Protein AF-A0A2I9DGQ1-F1 (afdb_monomer_lite)

Structure (mmCIF, N/CA/C/O backbone):
data_AF-A0A2I9DGQ1-F1
#
_entry.id   AF-A0A2I9DGQ1-F1
#
loop_
_atom_site.group_PDB
_atom_site.id
_atom_site.type_symbol
_atom_site.label_atom_id
_atom_site.label_alt_id
_atom_site.label_comp_id
_atom_site.label_asym_id
_atom_site.label_entity_id
_atom_site.label_seq_id
_atom_site.pdbx_PDB_ins_code
_atom_site.Cartn_x
_atom_site.Cartn_y
_atom_site.Cartn_z
_atom_site.occupancy
_atom_site.B_iso_or_equiv
_atom_site.auth_seq_id
_atom_site.auth_comp_id
_atom_site.auth_asym_id
_atom_site.auth_atom_id
_atom_site.pdbx_PDB_model_num
ATOM 1 N N . MET A 1 1 ? -28.983 4.452 10.674 1.00 62.22 1 MET A N 1
ATOM 2 C CA . MET A 1 1 ? -27.966 4.499 11.749 1.00 62.22 1 MET A CA 1
ATOM 3 C C . MET A 1 1 ? -26.619 4.128 11.140 1.00 62.22 1 MET A C 1
ATOM 5 O O . MET A 1 1 ? -26.581 3.146 10.406 1.00 62.22 1 MET A O 1
ATOM 9 N N . ARG A 1 2 ? -25.546 4.916 11.321 1.00 72.31 2 ARG A N 1
ATOM 10 C CA . ARG A 1 2 ? -24.223 4.529 10.788 1.00 72.31 2 ARG A CA 1
ATOM 11 C C . ARG A 1 2 ? -23.607 3.440 11.678 1.00 72.31 2 ARG A C 1
ATOM 13 O O . ARG A 1 2 ? -23.906 3.412 12.868 1.00 72.31 2 ARG A O 1
ATOM 20 N N . PRO A 1 3 ? -22.708 2.582 11.158 1.00 74.50 3 PRO A N 1
ATOM 21 C CA . PRO A 1 3 ? -22.054 1.546 11.966 1.00 74.50 3 PRO A CA 1
ATOM 22 C C . PRO A 1 3 ? -21.319 2.088 13.203 1.00 74.50 3 PRO A C 1
ATOM 24 O O . PRO A 1 3 ? -21.199 1.393 14.205 1.00 74.50 3 PRO A O 1
ATOM 27 N N . GLN A 1 4 ? -20.834 3.333 13.134 1.00 72.38 4 GLN A N 1
ATOM 28 C CA . GLN A 1 4 ? -20.186 4.021 14.255 1.00 72.38 4 GLN A CA 1
ATOM 29 C C . GLN A 1 4 ? -21.203 4.463 15.315 1.00 72.38 4 GLN A C 1
ATOM 31 O O . GLN A 1 4 ? -20.986 4.192 16.490 1.00 72.38 4 GLN A O 1
ATOM 36 N N . ASP A 1 5 ? -22.331 5.044 14.892 1.00 75.19 5 ASP A N 1
ATOM 37 C CA . ASP A 1 5 ? -23.427 5.453 15.782 1.00 75.19 5 ASP A CA 1
ATOM 38 C C . ASP A 1 5 ? -24.009 4.240 16.528 1.00 75.19 5 ASP A C 1
ATOM 40 O O . ASP A 1 5 ? -24.304 4.314 17.715 1.00 75.19 5 ASP A O 1
ATOM 44 N N . TRP A 1 6 ? -24.128 3.098 15.840 1.00 81.50 6 TRP A N 1
ATOM 45 C CA . TRP A 1 6 ? -24.572 1.840 16.446 1.00 81.50 6 TRP A CA 1
ATOM 46 C C . TRP A 1 6 ? -23.561 1.299 17.461 1.00 81.50 6 TRP A C 1
ATOM 48 O O . TRP A 1 6 ? -23.942 0.924 18.564 1.00 81.50 6 TRP A O 1
ATOM 58 N N . ARG A 1 7 ? -22.261 1.313 17.130 1.00 76.56 7 ARG A N 1
ATOM 59 C CA . ARG A 1 7 ? -21.205 0.859 18.048 1.00 76.56 7 ARG A CA 1
ATOM 60 C C . ARG A 1 7 ? -21.149 1.720 19.314 1.00 76.56 7 ARG A C 1
ATOM 62 O O . ARG A 1 7 ? -21.044 1.171 20.401 1.00 76.56 7 ARG A O 1
ATOM 69 N N . GLN A 1 8 ? -21.269 3.039 19.177 1.00 80.44 8 GLN A N 1
ATOM 70 C CA . GLN A 1 8 ? -21.291 3.947 20.322 1.00 80.44 8 GLN A CA 1
ATOM 71 C C . GLN A 1 8 ? -22.577 3.807 21.150 1.00 80.44 8 GLN A C 1
ATOM 73 O O . GLN A 1 8 ? -22.522 3.885 22.372 1.00 80.44 8 GLN A O 1
ATOM 78 N N . GLY A 1 9 ? -23.717 3.540 20.503 1.00 81.88 9 GLY A N 1
ATOM 79 C CA . GLY A 1 9 ? -24.956 3.168 21.188 1.00 81.88 9 GLY A CA 1
ATOM 80 C C . GLY A 1 9 ? -24.777 1.920 22.052 1.00 81.88 9 GLY A C 1
ATOM 81 O O . GLY A 1 9 ? -25.046 1.977 23.244 1.00 81.88 9 GLY A O 1
ATOM 82 N N . MET A 1 10 ? -24.220 0.847 21.481 1.00 78.19 10 MET A N 1
ATOM 83 C CA . MET A 1 10 ? -23.954 -0.409 22.196 1.00 78.19 10 MET A CA 1
ATOM 84 C C . MET A 1 10 ? -22.969 -0.230 23.363 1.00 78.19 10 MET A C 1
ATOM 86 O O . MET A 1 10 ? -23.162 -0.816 24.420 1.00 78.19 10 MET A O 1
ATOM 90 N N . GLU A 1 11 ? -21.919 0.584 23.201 1.00 76.12 11 GLU A N 1
ATOM 91 C CA . GLU A 1 11 ? -20.955 0.869 24.278 1.00 76.12 11 GLU A CA 1
ATOM 92 C C . GLU A 1 11 ? -21.585 1.675 25.427 1.00 76.12 11 GLU A C 1
ATOM 94 O O . GLU A 1 11 ? -21.323 1.384 26.593 1.00 76.12 11 GLU A O 1
ATOM 99 N N . ASN A 1 12 ? -22.440 2.652 25.110 1.00 81.88 12 ASN A N 1
ATOM 100 C CA . ASN A 1 12 ? -23.161 3.441 26.111 1.00 81.88 12 ASN A CA 1
ATOM 101 C C . ASN A 1 12 ? -24.226 2.611 26.836 1.00 81.88 12 ASN A C 1
ATOM 103 O O . ASN A 1 12 ? -24.389 2.749 28.045 1.00 81.88 12 ASN A O 1
ATOM 107 N N . GLU A 1 13 ? -24.929 1.744 26.110 1.00 74.56 13 GLU A N 1
ATOM 108 C CA . GLU A 1 13 ? -25.927 0.843 26.678 1.00 74.56 13 GLU A CA 1
ATOM 109 C C . GLU A 1 13 ? -25.237 -0.163 27.612 1.00 74.56 13 GLU A C 1
ATOM 111 O O . GLU A 1 13 ? -25.609 -0.257 28.779 1.00 74.56 13 GLU A O 1
ATOM 116 N N . ALA A 1 14 ? -24.135 -0.789 27.177 1.00 67.88 14 ALA A N 1
ATOM 117 C CA . ALA A 1 14 ? -23.307 -1.679 28.003 1.00 67.88 14 ALA A CA 1
ATOM 118 C C . ALA A 1 14 ? -22.730 -1.009 29.256 1.00 67.88 14 ALA A C 1
ATOM 120 O O . ALA A 1 14 ? -22.550 -1.667 30.274 1.00 67.88 14 ALA A O 1
ATOM 121 N N . ALA A 1 15 ? -22.429 0.290 29.200 1.00 71.94 15 ALA A N 1
ATOM 122 C CA . ALA A 1 15 ? -21.973 1.047 30.364 1.00 71.94 15 ALA A CA 1
ATOM 123 C C . ALA A 1 15 ? -23.112 1.427 31.327 1.00 71.94 15 ALA A C 1
ATOM 125 O O . ALA A 1 15 ? -22.842 1.756 32.480 1.00 71.94 15 ALA A O 1
ATOM 126 N N . SER A 1 16 ? -24.362 1.416 30.855 1.00 73.12 16 SER A N 1
ATOM 127 C CA . SER A 1 16 ? -25.542 1.811 31.633 1.00 73.12 16 SER A CA 1
ATOM 128 C C . SER A 1 16 ? -26.231 0.654 32.359 1.00 73.12 16 SER A C 1
ATOM 130 O O . SER A 1 16 ? -27.016 0.893 33.273 1.00 73.12 16 SER A O 1
ATOM 132 N N . VAL A 1 17 ? -25.946 -0.587 31.966 1.00 68.38 17 VAL A N 1
ATOM 133 C CA . VAL A 1 17 ? -26.540 -1.785 32.562 1.00 68.38 17 VAL A CA 1
ATOM 134 C C . VAL A 1 17 ? -25.612 -2.300 33.671 1.00 68.38 17 VAL A C 1
ATOM 136 O O . VAL A 1 17 ? -24.443 -2.580 33.425 1.00 68.38 17 VAL A O 1
ATOM 139 N N . GLU A 1 18 ? -26.128 -2.425 34.900 1.00 72.94 18 GLU A N 1
ATOM 140 C CA . GLU A 1 18 ? -25.392 -2.946 36.076 1.00 72.94 18 GLU A CA 1
ATOM 141 C C . GLU A 1 18 ? -25.068 -4.453 35.981 1.00 72.94 18 GLU A C 1
ATOM 143 O O . GLU A 1 18 ? -24.369 -5.006 36.831 1.00 72.94 18 GLU A O 1
ATOM 148 N N . ASP A 1 19 ? -25.560 -5.118 34.936 1.00 78.81 19 ASP A N 1
ATOM 149 C CA . ASP A 1 19 ? -25.278 -6.513 34.620 1.00 78.81 19 ASP A CA 1
ATOM 150 C C . ASP A 1 19 ? -23.883 -6.659 33.993 1.00 78.81 19 ASP A C 1
ATOM 152 O O . ASP A 1 19 ? -23.647 -6.380 32.810 1.00 78.81 19 ASP A O 1
ATOM 156 N N . ALA A 1 20 ? -22.939 -7.103 34.822 1.00 76.81 20 ALA A N 1
ATOM 157 C CA . ALA A 1 20 ? -21.558 -7.338 34.427 1.00 76.81 20 ALA A CA 1
ATOM 158 C C . ALA A 1 20 ? -21.420 -8.396 33.318 1.00 76.81 20 ALA A C 1
ATOM 160 O O . ALA A 1 20 ? -20.472 -8.316 32.535 1.00 76.81 20 ALA A O 1
ATOM 161 N N . GLU A 1 21 ? -22.346 -9.357 33.229 1.00 83.25 21 GLU A N 1
ATOM 162 C CA . GLU A 1 21 ? -22.309 -10.425 32.227 1.00 83.25 21 GLU A CA 1
ATOM 163 C C . GLU A 1 21 ? -22.682 -9.871 30.846 1.00 83.25 21 GLU A C 1
ATOM 165 O O . GLU A 1 21 ? -21.938 -10.037 29.877 1.00 83.25 21 GLU A O 1
ATOM 170 N N . TRP A 1 22 ? -23.753 -9.076 30.771 1.00 77.81 22 TRP A N 1
ATOM 171 C CA . TRP A 1 22 ? -24.169 -8.432 29.523 1.00 77.81 22 TRP A CA 1
ATOM 172 C C . TRP A 1 22 ? -23.151 -7.399 29.007 1.00 77.81 22 TRP A C 1
ATOM 174 O O . TRP A 1 22 ? -22.903 -7.292 27.797 1.00 77.81 22 TRP A O 1
ATOM 184 N N . ALA A 1 23 ? -22.516 -6.651 29.915 1.00 76.31 23 ALA A N 1
ATOM 185 C CA . ALA A 1 23 ? -21.457 -5.710 29.561 1.00 76.31 23 ALA A CA 1
ATOM 186 C C . ALA A 1 23 ? -20.222 -6.422 28.977 1.00 76.31 23 ALA A C 1
ATOM 188 O O . ALA A 1 23 ? -19.618 -5.925 28.018 1.00 76.31 23 ALA A O 1
ATOM 189 N N . GLU A 1 24 ? -19.849 -7.581 29.523 1.00 84.38 24 GLU A N 1
ATOM 190 C CA . GLU A 1 24 ? -18.732 -8.388 29.029 1.00 84.38 24 GLU A CA 1
ATOM 191 C C . GLU A 1 24 ? -19.044 -8.997 27.652 1.00 84.38 24 GLU A C 1
ATOM 193 O O . GLU A 1 24 ? -18.259 -8.819 26.715 1.00 84.38 24 GLU A O 1
ATOM 198 N N . ASP A 1 25 ? -20.227 -9.585 27.465 1.00 85.44 25 ASP A N 1
ATOM 199 C CA . ASP A 1 25 ? -20.674 -10.136 26.176 1.00 85.44 25 ASP A CA 1
ATOM 200 C C . ASP A 1 25 ? -20.738 -9.071 25.069 1.00 85.44 25 ASP A C 1
ATOM 202 O O . ASP A 1 25 ? -20.314 -9.287 23.921 1.00 85.44 25 ASP A O 1
ATOM 206 N N . THR A 1 26 ? -21.203 -7.868 25.413 1.00 79.69 26 THR A N 1
ATOM 207 C CA . THR A 1 26 ? -21.266 -6.741 24.475 1.00 79.69 26 THR A CA 1
ATOM 208 C C . THR A 1 26 ? -19.868 -6.268 24.078 1.00 79.69 26 THR A C 1
ATOM 210 O O . THR A 1 26 ? -19.597 -6.032 22.892 1.00 79.69 26 THR A O 1
ATOM 213 N N . ARG A 1 27 ? -18.932 -6.198 25.036 1.00 78.88 27 ARG A N 1
ATOM 214 C CA . ARG A 1 27 ? -17.522 -5.878 24.763 1.00 78.88 27 ARG A CA 1
ATOM 215 C C . ARG A 1 27 ? -16.872 -6.937 23.881 1.00 78.88 27 ARG A C 1
ATOM 217 O O . ARG A 1 27 ? -16.188 -6.572 22.920 1.00 78.88 27 ARG A O 1
ATOM 224 N N . GLN A 1 28 ? -17.094 -8.221 24.151 1.00 86.38 28 GLN A N 1
ATOM 225 C CA . GLN A 1 28 ? -16.557 -9.314 23.337 1.00 86.38 28 GLN A CA 1
ATOM 226 C C . GLN A 1 28 ? -17.082 -9.245 21.899 1.00 86.38 28 GLN A C 1
ATOM 228 O O . GLN A 1 28 ? -16.299 -9.275 20.943 1.00 86.38 28 GLN A O 1
ATOM 233 N N . THR A 1 29 ? -18.385 -9.025 21.723 1.00 85.81 29 THR A N 1
ATOM 234 C CA . THR A 1 29 ? -19.007 -8.885 20.399 1.00 85.81 29 THR A CA 1
ATOM 235 C C . THR A 1 29 ? -18.460 -7.673 19.636 1.00 85.81 29 THR A C 1
ATOM 237 O O . THR A 1 29 ? -18.079 -7.777 18.462 1.00 85.81 29 THR A O 1
ATOM 240 N N . ALA A 1 30 ? -18.330 -6.522 20.303 1.00 79.69 30 ALA A N 1
ATOM 241 C CA . ALA A 1 30 ? -17.741 -5.320 19.718 1.00 79.69 30 ALA A CA 1
ATOM 242 C C . ALA A 1 30 ? -16.275 -5.539 19.299 1.00 79.69 30 ALA A C 1
ATOM 244 O O . ALA A 1 30 ? -15.863 -5.096 18.218 1.00 79.69 30 ALA A O 1
ATOM 245 N N . GLN A 1 31 ? -15.493 -6.267 20.105 1.00 85.81 31 GLN A N 1
ATOM 246 C CA . GLN A 1 31 ? -14.111 -6.627 19.785 1.00 85.81 31 GLN A CA 1
ATOM 247 C C . GLN A 1 31 ? -14.016 -7.548 18.565 1.00 85.81 31 GLN A C 1
ATOM 249 O O . GLN A 1 31 ? -13.177 -7.300 17.694 1.00 85.81 31 GLN A O 1
ATOM 254 N N . VAL A 1 32 ? -14.872 -8.567 18.453 1.00 90.19 32 VAL A N 1
ATOM 255 C CA . VAL A 1 32 ? -14.904 -9.473 17.290 1.00 90.19 32 VAL A CA 1
ATOM 256 C C . VAL A 1 32 ? -15.234 -8.701 16.012 1.00 90.19 32 VAL A C 1
ATOM 258 O O . VAL A 1 32 ? -14.519 -8.820 15.013 1.00 90.19 32 VAL A O 1
ATOM 261 N N . LEU A 1 33 ? -16.248 -7.830 16.048 1.00 86.38 33 LEU A N 1
ATOM 262 C CA . LEU A 1 33 ? -16.597 -6.968 14.914 1.00 86.38 33 LEU A CA 1
ATOM 263 C C . LEU A 1 33 ? -15.452 -6.015 14.547 1.00 86.38 33 LEU A C 1
ATOM 265 O O . LEU A 1 33 ? -15.173 -5.802 13.364 1.00 86.38 33 LEU A O 1
ATOM 269 N N . ARG A 1 34 ? -14.752 -5.457 15.545 1.00 85.56 34 ARG A N 1
ATOM 270 C CA . ARG A 1 34 ? -13.570 -4.612 15.323 1.00 85.56 34 ARG A CA 1
ATOM 271 C C . ARG A 1 34 ? -12.460 -5.394 14.629 1.00 85.56 34 ARG A C 1
ATOM 273 O O . ARG A 1 34 ? -11.986 -4.939 13.589 1.00 85.56 34 ARG A O 1
ATOM 280 N N . ARG A 1 35 ? -12.104 -6.577 15.136 1.00 90.62 35 ARG A N 1
ATOM 281 C CA . ARG A 1 35 ? -11.079 -7.449 14.539 1.00 90.62 35 ARG A CA 1
ATOM 282 C C . ARG A 1 35 ? -11.438 -7.840 13.108 1.00 90.62 35 ARG A C 1
ATOM 284 O O . ARG A 1 35 ? -10.601 -7.702 12.224 1.00 90.62 35 ARG A O 1
ATOM 291 N N . ARG A 1 36 ? -12.691 -8.229 12.846 1.00 90.81 36 ARG A N 1
ATOM 292 C CA . ARG A 1 36 ? -13.164 -8.561 11.492 1.00 90.81 36 ARG A CA 1
ATOM 293 C C . ARG A 1 36 ? -13.046 -7.371 10.538 1.00 90.81 36 ARG A C 1
ATOM 295 O O . ARG A 1 36 ? -12.557 -7.532 9.426 1.00 90.81 36 ARG A O 1
ATOM 302 N N . SER A 1 37 ? -13.442 -6.174 10.975 1.00 90.31 37 SER A N 1
ATOM 303 C CA . SER A 1 37 ? -13.310 -4.957 10.160 1.00 90.31 37 SER A CA 1
ATOM 304 C C . SER A 1 37 ? -11.849 -4.587 9.877 1.00 90.31 37 SER A C 1
ATOM 306 O O . SER A 1 37 ? -11.522 -4.185 8.764 1.00 90.31 37 SER A O 1
ATOM 308 N N . GLN A 1 38 ? -10.958 -4.780 10.855 1.00 92.88 38 GLN A N 1
ATOM 309 C CA . GLN A 1 38 ? -9.521 -4.552 10.702 1.00 92.88 38 GLN A CA 1
ATOM 310 C C . GLN A 1 38 ? -8.891 -5.567 9.748 1.00 92.88 38 GLN A C 1
ATOM 312 O O . GLN A 1 38 ? -8.123 -5.170 8.880 1.00 92.88 38 GLN A O 1
ATOM 317 N N . LEU A 1 39 ? -9.263 -6.846 9.852 1.00 95.19 39 LEU A N 1
ATOM 318 C CA . LEU A 1 39 ? -8.805 -7.891 8.940 1.00 95.19 39 LEU A CA 1
ATOM 319 C C . LEU A 1 39 ? -9.228 -7.593 7.499 1.00 95.19 39 LEU A C 1
ATOM 321 O O . LEU A 1 39 ? -8.394 -7.623 6.605 1.00 95.19 39 LEU A O 1
ATOM 325 N N . LEU A 1 40 ? -10.499 -7.252 7.270 1.00 95.25 40 LEU A N 1
ATOM 326 C CA . LEU A 1 40 ? -10.980 -6.890 5.933 1.00 95.25 40 LEU A CA 1
ATOM 327 C C . LEU A 1 40 ? -10.262 -5.651 5.385 1.00 95.25 40 LEU A C 1
ATOM 329 O O . LEU A 1 40 ? -9.874 -5.634 4.221 1.00 95.25 40 LEU A O 1
ATOM 333 N N . GLY A 1 41 ? -10.037 -4.636 6.226 1.00 94.62 41 GLY A N 1
ATOM 334 C CA . GLY A 1 41 ? -9.276 -3.450 5.836 1.00 94.62 41 GLY A CA 1
ATOM 335 C C . GLY A 1 41 ? -7.815 -3.760 5.502 1.00 94.62 41 GLY A C 1
ATOM 336 O O . GLY A 1 41 ? -7.280 -3.215 4.541 1.00 94.62 41 GLY A O 1
ATOM 337 N N . PHE A 1 42 ? -7.187 -4.664 6.255 1.00 96.12 42 PHE A N 1
ATOM 338 C CA . PHE A 1 42 ? -5.837 -5.145 5.978 1.00 96.12 42 PHE A CA 1
ATOM 339 C C . PHE A 1 42 ? -5.770 -5.933 4.671 1.00 96.12 42 PHE A C 1
ATOM 341 O O . PHE A 1 42 ? -4.911 -5.648 3.848 1.00 96.12 42 PHE A O 1
ATOM 348 N N . LEU A 1 43 ? -6.692 -6.873 4.444 1.00 97.31 43 LEU A N 1
ATOM 349 C CA . LEU A 1 43 ? -6.758 -7.656 3.206 1.00 97.31 43 LEU A CA 1
ATOM 350 C C . LEU A 1 43 ? -6.977 -6.763 1.982 1.00 97.31 43 LEU A C 1
ATOM 352 O O . LEU A 1 43 ? -6.348 -6.977 0.951 1.00 97.31 43 LEU A O 1
ATOM 356 N N . LEU A 1 44 ? -7.816 -5.730 2.105 1.00 97.25 44 LEU A N 1
ATOM 357 C CA . LEU A 1 44 ? -7.997 -4.732 1.053 1.00 97.25 44 LEU A CA 1
ATOM 358 C C . LEU A 1 44 ? -6.691 -3.974 0.772 1.00 97.25 44 LEU A C 1
ATOM 360 O O . LEU A 1 44 ? -6.288 -3.857 -0.383 1.00 97.25 44 LEU A O 1
ATOM 364 N N . ALA A 1 45 ? -6.010 -3.493 1.817 1.00 97.00 45 ALA A N 1
ATOM 365 C CA . ALA A 1 45 ? -4.729 -2.804 1.672 1.00 97.00 45 ALA A CA 1
ATOM 366 C C . ALA A 1 45 ? -3.644 -3.710 1.071 1.00 97.00 45 ALA A C 1
ATOM 368 O O . ALA A 1 45 ? -2.886 -3.268 0.210 1.00 97.00 45 ALA A O 1
ATOM 369 N N . LEU A 1 46 ? -3.608 -4.981 1.477 1.00 96.69 46 LEU A N 1
ATOM 370 C CA . LEU A 1 46 ? -2.700 -5.993 0.949 1.00 96.69 46 LEU A CA 1
ATOM 371 C C . LEU A 1 46 ? -2.985 -6.278 -0.528 1.00 96.69 46 LEU A C 1
ATOM 373 O O . LEU A 1 46 ? -2.051 -6.358 -1.316 1.00 96.69 46 LEU A O 1
ATOM 377 N N . GLY A 1 47 ? -4.258 -6.357 -0.925 1.00 96.75 47 GLY A N 1
ATOM 378 C CA . GLY A 1 47 ? -4.657 -6.477 -2.327 1.00 96.75 47 GLY A CA 1
ATOM 379 C C . GLY A 1 47 ? -4.212 -5.279 -3.171 1.00 96.75 47 GLY A C 1
ATOM 380 O O . GLY A 1 47 ? -3.705 -5.461 -4.278 1.00 96.75 47 GLY A O 1
ATOM 381 N N . CYS A 1 48 ? -4.322 -4.055 -2.641 1.00 96.44 48 CYS A N 1
ATOM 382 C CA . CYS A 1 48 ? -3.794 -2.857 -3.300 1.00 96.44 48 CYS A CA 1
ATOM 383 C C . CYS A 1 48 ? -2.266 -2.891 -3.421 1.00 96.44 48 CYS A C 1
ATOM 385 O O . CYS A 1 48 ? -1.749 -2.602 -4.497 1.00 96.44 48 CYS A O 1
ATOM 387 N N . ALA A 1 49 ? -1.552 -3.274 -2.357 1.00 94.94 49 ALA A N 1
ATOM 388 C CA . ALA A 1 49 ? -0.097 -3.414 -2.378 1.00 94.94 49 ALA A CA 1
ATOM 389 C C . ALA A 1 49 ? 0.349 -4.485 -3.388 1.00 94.94 49 ALA A C 1
ATOM 391 O O . ALA A 1 49 ? 1.249 -4.241 -4.184 1.00 94.94 49 ALA A O 1
ATOM 392 N N . LEU A 1 50 ? -0.330 -5.634 -3.435 1.00 94.19 50 LEU A N 1
ATOM 393 C CA . LEU A 1 50 ? -0.060 -6.698 -4.404 1.00 94.19 50 LEU A CA 1
ATOM 394 C C . LEU A 1 50 ? -0.312 -6.236 -5.846 1.00 94.19 50 LEU A C 1
ATOM 396 O O . LEU A 1 50 ? 0.506 -6.493 -6.727 1.00 94.19 50 LEU A O 1
ATOM 400 N N . THR A 1 51 ? -1.415 -5.525 -6.088 1.00 93.75 51 THR A N 1
ATOM 401 C CA . THR A 1 51 ? -1.730 -4.963 -7.413 1.00 93.75 51 THR A CA 1
ATOM 402 C C . THR A 1 51 ? -0.669 -3.949 -7.833 1.00 93.75 51 THR A C 1
ATOM 404 O O . THR A 1 51 ? -0.191 -3.989 -8.962 1.00 93.75 51 THR A O 1
ATOM 407 N N . PHE A 1 52 ? -0.258 -3.072 -6.916 1.00 92.19 52 PHE A N 1
ATOM 408 C CA . PHE A 1 52 ? 0.803 -2.097 -7.147 1.00 92.19 52 PHE A CA 1
ATOM 409 C C . PHE A 1 52 ? 2.149 -2.772 -7.447 1.00 92.19 52 PHE A C 1
ATOM 411 O O . PHE A 1 52 ? 2.777 -2.435 -8.443 1.00 92.19 52 PHE A O 1
ATOM 418 N N . SER A 1 53 ? 2.549 -3.773 -6.655 1.00 89.00 53 SER A N 1
ATOM 419 C CA . SER A 1 53 ? 3.753 -4.585 -6.897 1.00 89.00 53 SER A CA 1
ATOM 420 C C .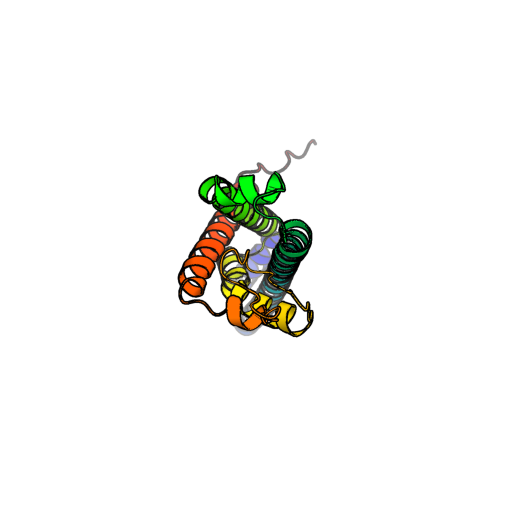 SER A 1 53 ? 3.712 -5.258 -8.272 1.00 89.00 53 SER A C 1
ATOM 422 O O . SER A 1 53 ? 4.658 -5.146 -9.045 1.00 89.00 53 SER A O 1
ATOM 424 N N . THR A 1 54 ? 2.582 -5.870 -8.630 1.00 88.38 54 THR A N 1
ATOM 425 C CA . THR A 1 54 ? 2.405 -6.515 -9.940 1.00 88.38 54 THR A CA 1
ATOM 426 C C . THR A 1 54 ? 2.520 -5.506 -11.085 1.00 88.38 54 THR A C 1
ATOM 428 O O . THR A 1 54 ? 3.157 -5.795 -12.094 1.00 88.38 54 THR A O 1
ATOM 431 N N . LEU A 1 55 ? 1.939 -4.311 -10.932 1.00 89.31 55 LEU A N 1
ATOM 432 C CA . LEU A 1 55 ? 2.055 -3.232 -11.916 1.00 89.31 55 LEU A CA 1
ATOM 433 C C . LEU A 1 55 ? 3.496 -2.730 -12.049 1.00 89.31 55 LEU A C 1
ATOM 435 O O . LEU A 1 55 ? 3.942 -2.516 -13.172 1.00 89.31 55 LEU A O 1
ATOM 439 N N . LEU A 1 56 ? 4.223 -2.571 -10.939 1.00 84.44 56 LEU A N 1
ATOM 440 C CA . LEU A 1 56 ? 5.637 -2.191 -10.965 1.00 84.44 56 LEU A CA 1
ATOM 441 C C . LEU A 1 56 ? 6.479 -3.229 -11.706 1.00 84.44 56 LEU A C 1
ATOM 443 O O . LEU A 1 56 ? 7.187 -2.874 -12.642 1.00 84.44 56 LEU A O 1
ATOM 447 N N . LEU A 1 57 ? 6.332 -4.509 -11.361 1.00 80.25 57 LEU A N 1
ATOM 448 C CA . LEU A 1 57 ? 7.041 -5.598 -12.034 1.00 80.25 57 LEU A CA 1
ATOM 449 C C . LEU A 1 57 ? 6.697 -5.658 -13.525 1.00 80.25 57 LEU A C 1
ATOM 451 O O . LEU A 1 57 ? 7.572 -5.852 -14.363 1.00 80.25 57 LEU A O 1
ATOM 455 N N . LEU A 1 58 ? 5.431 -5.445 -13.887 1.00 82.75 58 LEU A N 1
ATOM 456 C CA . LEU A 1 58 ? 5.010 -5.402 -15.283 1.00 82.75 58 LEU A CA 1
ATOM 457 C C . LEU A 1 58 ? 5.626 -4.209 -16.028 1.00 82.75 58 LEU A C 1
ATOM 459 O O . LEU A 1 58 ? 6.044 -4.368 -17.173 1.00 82.75 58 LEU A O 1
ATOM 463 N N . LEU A 1 59 ? 5.731 -3.040 -15.392 1.00 78.88 59 LEU A N 1
ATOM 464 C CA . LEU A 1 59 ? 6.425 -1.879 -15.952 1.00 78.88 59 LEU A CA 1
ATOM 465 C C . LEU A 1 59 ? 7.928 -2.127 -16.102 1.00 78.88 59 LEU A C 1
ATOM 467 O O . LEU A 1 59 ? 8.492 -1.717 -17.110 1.00 78.88 59 LEU A O 1
ATOM 471 N N . GLU A 1 60 ? 8.569 -2.826 -15.166 1.00 74.38 60 GLU A N 1
ATOM 472 C CA . GLU A 1 60 ? 9.978 -3.226 -15.275 1.00 74.38 60 GLU A CA 1
ATOM 473 C C . GLU A 1 60 ? 10.197 -4.252 -16.392 1.00 74.38 60 GLU A C 1
ATOM 475 O O . GLU A 1 60 ? 11.149 -4.154 -17.164 1.00 74.38 60 GLU A O 1
ATOM 480 N N . VAL A 1 61 ? 9.294 -5.221 -16.544 1.00 73.12 61 VAL A N 1
ATOM 481 C CA . VAL A 1 61 ? 9.356 -6.220 -17.618 1.00 73.12 61 VAL A CA 1
ATOM 482 C C . VAL A 1 61 ? 9.109 -5.577 -18.981 1.00 73.12 61 VAL A C 1
ATOM 484 O O . VAL A 1 61 ? 9.879 -5.798 -19.913 1.00 73.12 61 VAL A O 1
ATOM 487 N N . LEU A 1 62 ? 8.076 -4.745 -19.122 1.00 73.06 62 LEU A N 1
ATOM 488 C CA . LEU A 1 62 ? 7.855 -3.974 -20.347 1.00 73.06 62 LEU A CA 1
ATOM 489 C C . LEU A 1 62 ? 9.028 -3.031 -20.610 1.00 73.06 62 LEU A C 1
ATOM 491 O O . LEU A 1 62 ? 9.518 -2.953 -21.733 1.00 73.06 62 LEU A O 1
ATOM 495 N N . GLY A 1 63 ? 9.509 -2.364 -19.565 1.00 66.06 63 GLY A N 1
ATOM 496 C CA . GLY A 1 63 ? 10.653 -1.471 -19.596 1.00 66.06 63 GLY A CA 1
ATOM 497 C C . GLY A 1 63 ? 11.926 -2.178 -20.034 1.00 66.06 63 GLY A C 1
ATOM 498 O O . GLY A 1 63 ? 12.641 -1.622 -20.846 1.00 66.06 63 GLY A O 1
ATOM 499 N N . SER A 1 64 ? 12.186 -3.409 -19.594 1.00 65.12 64 SER A N 1
ATOM 500 C CA . SER A 1 64 ? 13.343 -4.202 -20.031 1.00 65.12 64 SER A CA 1
ATOM 501 C C . SER A 1 64 ? 13.177 -4.737 -21.452 1.00 65.12 64 SER A C 1
ATOM 503 O O . SER A 1 64 ? 14.132 -4.720 -22.217 1.00 65.12 64 SER A O 1
ATOM 505 N N . ARG A 1 65 ? 11.967 -5.138 -21.863 1.00 66.19 65 ARG A N 1
ATOM 506 C CA . ARG A 1 65 ? 11.692 -5.598 -23.238 1.00 66.19 65 ARG A CA 1
ATOM 507 C C . ARG A 1 65 ? 11.778 -4.472 -24.266 1.00 66.19 65 ARG A C 1
ATOM 509 O O . ARG A 1 65 ? 12.332 -4.674 -25.339 1.00 66.19 65 ARG A O 1
ATOM 516 N N . VAL A 1 66 ? 11.256 -3.293 -23.937 1.00 60.34 66 VAL A N 1
ATOM 517 C CA . VAL A 1 66 ? 11.376 -2.076 -24.760 1.00 60.34 66 VAL A CA 1
ATOM 518 C C . VAL A 1 66 ? 12.778 -1.463 -24.604 1.00 60.34 66 VAL A C 1
ATOM 520 O O . VAL A 1 66 ? 13.324 -0.865 -25.529 1.00 60.34 66 VAL A O 1
ATOM 523 N N . GLY A 1 67 ? 13.380 -1.641 -23.429 1.00 51.59 67 GLY A N 1
ATOM 524 C CA . GLY A 1 67 ? 14.663 -1.106 -22.979 1.00 51.59 67 GLY A CA 1
ATOM 525 C C . GLY A 1 67 ? 15.886 -1.978 -23.234 1.00 51.59 67 GLY A C 1
ATOM 526 O O . GLY A 1 67 ? 16.979 -1.576 -22.850 1.00 51.59 67 GLY A O 1
ATOM 527 N N . MET A 1 68 ? 15.785 -3.069 -23.998 1.00 52.59 68 MET A N 1
ATOM 528 C CA . MET A 1 68 ? 16.983 -3.615 -24.663 1.00 52.59 68 MET A CA 1
ATOM 529 C C . MET A 1 68 ? 17.666 -2.551 -25.552 1.00 52.59 68 MET A C 1
ATOM 531 O O . MET A 1 68 ? 18.824 -2.694 -25.923 1.00 52.59 68 MET A O 1
ATOM 535 N N . HIS A 1 69 ? 16.990 -1.416 -25.780 1.00 56.53 69 HIS A N 1
ATOM 536 C CA . HIS A 1 69 ? 17.592 -0.161 -26.201 1.00 56.53 69 HIS A CA 1
ATOM 537 C C . HIS A 1 69 ? 17.216 1.025 -25.284 1.00 56.53 69 HIS A C 1
ATOM 539 O O . HIS A 1 69 ? 16.630 2.002 -25.750 1.00 56.53 69 HIS A O 1
ATOM 545 N N . VAL A 1 70 ? 17.512 0.971 -23.974 1.00 52.75 70 VAL A N 1
ATOM 546 C CA . VAL A 1 70 ? 17.306 2.102 -23.027 1.00 52.75 70 VAL A CA 1
ATOM 547 C C . VAL A 1 70 ? 17.900 3.408 -23.573 1.00 52.75 70 VAL A C 1
ATOM 549 O O . VAL A 1 70 ? 17.323 4.475 -23.367 1.00 52.75 70 VAL A O 1
ATOM 552 N N . ASP A 1 71 ? 18.995 3.310 -24.327 1.00 56.12 71 ASP A N 1
ATOM 553 C CA . ASP A 1 71 ? 19.686 4.444 -24.947 1.00 56.12 71 ASP A CA 1
ATOM 554 C C . ASP A 1 71 ? 19.044 4.907 -26.268 1.00 56.12 71 ASP A C 1
ATOM 556 O O . ASP A 1 71 ? 19.334 6.001 -26.745 1.00 56.12 71 ASP A O 1
ATOM 560 N N . GLN A 1 72 ? 18.169 4.095 -26.871 1.00 60.62 72 GLN A N 1
ATOM 561 C CA . GLN A 1 72 ? 17.540 4.381 -28.169 1.00 60.62 72 GLN A CA 1
ATOM 562 C C . GLN A 1 72 ? 16.029 4.626 -28.067 1.00 60.62 72 GLN A C 1
ATOM 564 O O . GLN A 1 72 ? 15.415 5.038 -29.050 1.00 60.62 72 GLN A O 1
ATOM 569 N N . ASN A 1 73 ? 15.409 4.410 -26.900 1.00 68.06 73 ASN A N 1
ATOM 570 C CA . ASN A 1 73 ? 13.992 4.691 -26.686 1.00 68.06 73 ASN A CA 1
ATOM 571 C C . ASN A 1 73 ? 13.781 5.858 -25.699 1.00 68.06 73 ASN A C 1
ATOM 573 O O . ASN A 1 73 ? 14.470 6.002 -24.688 1.00 68.06 73 ASN A O 1
ATOM 577 N N . ALA A 1 74 ? 12.801 6.715 -26.004 1.00 74.12 74 ALA A N 1
ATOM 578 C CA . ALA A 1 74 ? 12.556 7.950 -25.258 1.00 74.12 74 ALA A CA 1
ATOM 579 C C . ALA A 1 74 ? 12.161 7.711 -23.789 1.00 74.12 74 ALA A C 1
ATOM 581 O O . ALA A 1 74 ? 12.438 8.552 -22.938 1.00 74.12 74 ALA A O 1
ATOM 582 N N . VAL A 1 75 ? 11.537 6.569 -23.481 1.00 69.31 75 VAL A N 1
ATOM 583 C CA . VAL A 1 75 ? 11.060 6.231 -22.131 1.00 69.31 75 VAL A CA 1
ATOM 584 C C . VAL A 1 75 ? 12.224 5.836 -21.219 1.00 69.31 75 VAL A C 1
ATOM 586 O O . VAL A 1 75 ? 12.319 6.332 -20.100 1.00 69.31 75 VAL A O 1
ATOM 589 N N . GLY A 1 76 ? 13.147 5.006 -21.704 1.00 67.88 76 GLY A N 1
ATOM 590 C CA . GLY A 1 76 ? 14.358 4.594 -20.997 1.00 67.88 76 GLY A CA 1
ATOM 591 C C . GLY A 1 76 ? 15.279 5.780 -20.725 1.00 67.88 76 GLY A C 1
ATOM 592 O O . GLY A 1 76 ? 15.682 5.990 -19.580 1.00 67.88 76 GLY A O 1
ATOM 593 N N . MET A 1 77 ? 15.520 6.625 -21.735 1.00 71.25 77 MET A N 1
ATOM 594 C CA . MET A 1 77 ? 16.262 7.877 -21.556 1.00 71.25 77 MET A CA 1
ATOM 595 C C . MET A 1 77 ? 15.568 8.834 -20.581 1.00 71.25 77 MET A C 1
ATOM 597 O O . MET A 1 77 ? 16.236 9.473 -19.768 1.00 71.25 77 MET A O 1
ATOM 601 N N . PHE A 1 78 ? 14.235 8.932 -20.629 1.00 76.00 78 PHE A N 1
ATOM 602 C CA . PHE A 1 78 ? 13.484 9.753 -19.685 1.00 76.00 78 PHE A CA 1
ATOM 603 C C . PHE A 1 78 ? 13.681 9.261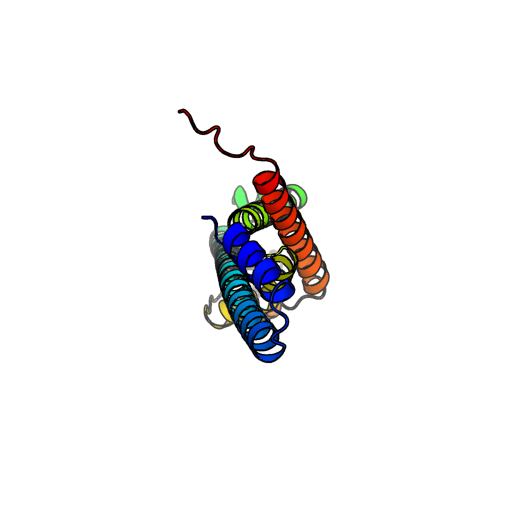 -18.251 1.00 76.00 78 PHE A C 1
ATOM 605 O O . PHE A 1 78 ? 14.085 10.062 -17.417 1.00 76.00 78 PHE A O 1
ATOM 612 N N . ILE A 1 79 ? 13.474 7.967 -17.976 1.00 73.00 79 ILE A N 1
ATOM 613 C CA . ILE A 1 79 ? 13.638 7.383 -16.635 1.00 73.00 79 ILE A CA 1
ATOM 614 C C . ILE A 1 79 ? 15.072 7.579 -16.131 1.00 73.00 79 ILE A C 1
ATOM 616 O O . ILE A 1 79 ? 15.260 8.027 -15.002 1.00 73.00 79 ILE A O 1
ATOM 620 N N . ARG A 1 80 ? 16.078 7.327 -16.979 1.00 72.50 80 ARG A N 1
ATOM 621 C CA . ARG A 1 80 ? 17.500 7.506 -16.643 1.00 72.50 80 ARG A CA 1
ATOM 622 C C . ARG A 1 80 ? 17.846 8.955 -16.289 1.00 72.50 80 ARG A C 1
ATOM 624 O O . ARG A 1 80 ? 18.602 9.189 -15.351 1.00 72.50 80 ARG A O 1
ATOM 631 N N . ASN A 1 81 ? 17.297 9.920 -17.027 1.00 80.94 81 ASN A N 1
ATOM 632 C CA . ASN A 1 81 ? 17.576 11.346 -16.825 1.00 80.94 81 ASN A CA 1
ATOM 633 C C . ASN A 1 81 ? 16.658 11.999 -15.775 1.00 80.94 81 ASN A C 1
ATOM 635 O O . ASN A 1 81 ? 16.964 13.081 -15.280 1.00 80.94 81 ASN A O 1
ATOM 639 N N . HIS A 1 82 ? 15.543 11.352 -15.424 1.00 82.62 82 HIS A N 1
ATOM 640 C CA . HIS A 1 82 ? 14.504 11.872 -14.531 1.00 82.62 82 HIS A CA 1
ATOM 641 C C . HIS A 1 82 ? 14.161 10.877 -13.413 1.00 82.62 82 HIS A C 1
ATOM 643 O O . HIS A 1 82 ? 12.995 10.717 -13.044 1.00 82.62 82 HIS A O 1
ATOM 649 N N . THR A 1 83 ? 15.179 10.252 -12.816 1.00 79.44 83 THR A N 1
ATOM 650 C CA . THR A 1 83 ? 15.024 9.302 -11.702 1.00 79.44 83 THR A CA 1
ATOM 651 C C . THR A 1 83 ? 14.222 9.891 -10.537 1.00 79.44 83 THR A C 1
ATOM 653 O O . THR A 1 83 ? 13.356 9.222 -9.977 1.00 79.44 83 THR A O 1
ATOM 656 N N . LEU A 1 84 ? 14.465 11.161 -10.188 1.00 84.88 84 LEU A N 1
ATOM 657 C CA . LEU A 1 84 ? 13.755 11.846 -9.101 1.00 84.88 84 LEU A CA 1
ATOM 658 C C . LEU A 1 84 ? 12.262 12.067 -9.417 1.00 84.88 84 LEU A C 1
ATOM 660 O O . LEU A 1 84 ? 11.436 11.647 -8.606 1.00 84.88 84 LEU A O 1
ATOM 664 N N . PRO A 1 85 ? 11.874 12.662 -10.567 1.00 87.25 85 PRO A N 1
ATOM 665 C CA . PRO A 1 85 ? 10.472 12.718 -10.984 1.00 87.25 85 PRO A CA 1
ATOM 666 C C . PRO A 1 85 ? 9.785 11.351 -11.046 1.00 87.25 85 PRO A C 1
ATOM 668 O O . PRO A 1 85 ? 8.640 11.230 -10.612 1.00 87.25 85 PRO A O 1
ATOM 671 N N . TYR A 1 86 ? 10.480 10.320 -11.535 1.00 81.62 86 TYR A N 1
ATOM 672 C CA . TYR A 1 86 ? 9.954 8.957 -11.570 1.00 81.62 86 TYR A CA 1
ATOM 673 C C . TYR A 1 86 ? 9.643 8.445 -10.155 1.00 81.62 86 TYR A C 1
ATOM 675 O O . TYR A 1 86 ? 8.498 8.092 -9.871 1.00 81.62 86 TYR A O 1
ATOM 683 N N . LEU A 1 87 ? 10.604 8.517 -9.229 1.00 86.19 87 LEU A N 1
ATOM 684 C CA . LEU A 1 87 ? 10.402 8.116 -7.834 1.00 86.19 87 LEU A CA 1
ATOM 685 C C . LEU A 1 87 ? 9.280 8.923 -7.157 1.00 86.19 87 LEU A C 1
ATOM 687 O O . LEU A 1 87 ? 8.421 8.355 -6.486 1.00 86.19 87 LEU A O 1
ATOM 691 N N . ALA A 1 88 ? 9.241 10.241 -7.369 1.00 91.19 88 ALA A N 1
ATOM 692 C CA . ALA A 1 88 ? 8.195 11.105 -6.828 1.00 91.19 88 ALA A CA 1
ATOM 693 C C . ALA A 1 88 ? 6.801 10.717 -7.346 1.00 91.19 88 ALA A C 1
ATOM 695 O O . ALA A 1 88 ? 5.840 10.727 -6.577 1.00 91.19 88 ALA A O 1
ATOM 696 N N . SER A 1 89 ? 6.686 10.331 -8.621 1.00 90.81 89 SER A N 1
ATOM 697 C CA . SER A 1 89 ? 5.422 9.875 -9.208 1.00 90.81 89 SER A CA 1
ATOM 698 C C . SER A 1 89 ? 4.937 8.555 -8.598 1.00 90.81 89 SER A C 1
ATOM 700 O O . SER A 1 89 ? 3.749 8.418 -8.301 1.00 90.81 89 SER A O 1
ATOM 702 N N . LEU A 1 90 ? 5.854 7.623 -8.310 1.00 90.62 90 LEU A N 1
ATOM 703 C CA . LEU A 1 90 ? 5.535 6.372 -7.620 1.00 90.62 90 LEU A CA 1
ATOM 704 C C . LEU A 1 90 ? 5.070 6.627 -6.185 1.00 90.62 90 LEU A C 1
ATOM 706 O O . LEU A 1 90 ? 4.034 6.109 -5.768 1.00 90.62 90 LEU A O 1
ATOM 710 N N . LEU A 1 91 ? 5.782 7.478 -5.442 1.00 94.75 91 LEU A N 1
ATOM 711 C CA . LEU A 1 91 ? 5.393 7.853 -4.079 1.00 94.75 91 LEU A CA 1
ATOM 712 C C . LEU A 1 91 ? 4.053 8.599 -4.047 1.00 94.75 91 LEU A C 1
ATOM 714 O O . LEU A 1 91 ? 3.242 8.368 -3.149 1.00 94.75 91 LEU A O 1
ATOM 718 N N . ALA A 1 92 ? 3.778 9.445 -5.043 1.00 96.12 92 ALA A N 1
ATOM 719 C CA . ALA A 1 92 ? 2.483 10.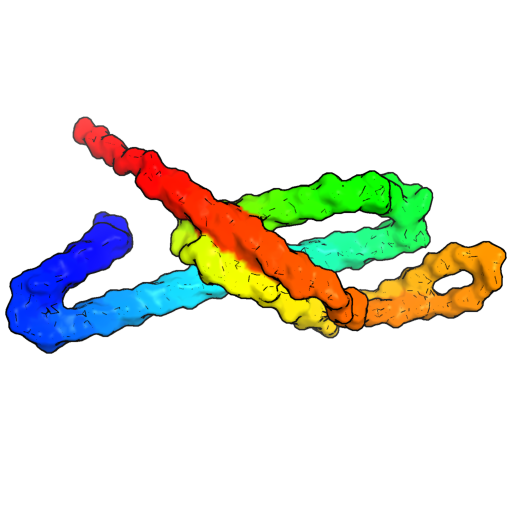101 -5.193 1.00 96.12 92 ALA A CA 1
ATOM 720 C C . ALA A 1 92 ? 1.359 9.084 -5.451 1.00 96.12 92 ALA A C 1
ATOM 722 O O . ALA A 1 92 ? 0.291 9.187 -4.848 1.00 96.12 92 ALA A O 1
ATOM 723 N N . LEU A 1 93 ? 1.595 8.068 -6.286 1.00 95.88 93 LEU A N 1
ATOM 724 C CA . LEU A 1 93 ? 0.625 7.000 -6.527 1.00 95.88 93 LEU A CA 1
ATOM 725 C C . LEU A 1 93 ? 0.343 6.191 -5.251 1.00 95.88 93 LEU A C 1
ATOM 727 O O . LEU A 1 93 ? -0.818 5.965 -4.910 1.00 95.88 93 LEU A O 1
ATOM 731 N N . VAL A 1 94 ? 1.384 5.822 -4.503 1.00 96.88 94 VAL A N 1
ATOM 732 C CA . VAL A 1 94 ? 1.258 5.156 -3.195 1.00 96.88 94 VAL A CA 1
ATOM 733 C C . VAL A 1 94 ? 0.457 6.015 -2.215 1.00 96.88 94 VAL A C 1
ATOM 735 O O . VAL A 1 94 ? -0.433 5.509 -1.529 1.00 96.88 94 VAL A O 1
ATOM 738 N N . PHE A 1 95 ? 0.723 7.321 -2.167 1.00 98.06 95 PHE A N 1
ATOM 739 C CA . PHE A 1 95 ? -0.031 8.254 -1.335 1.00 98.06 95 PHE A CA 1
ATOM 740 C C . PHE A 1 95 ? -1.512 8.300 -1.720 1.00 98.06 95 PHE A C 1
ATOM 742 O O . PHE A 1 95 ? -2.372 8.246 -0.843 1.00 98.06 95 PHE A O 1
ATOM 749 N N . LEU A 1 96 ? -1.830 8.358 -3.017 1.00 97.88 96 LEU A N 1
ATOM 750 C CA . LEU A 1 96 ? -3.209 8.353 -3.512 1.00 97.88 96 LEU A CA 1
ATOM 751 C C . LEU A 1 96 ? -3.932 7.035 -3.201 1.00 97.88 96 LEU A C 1
ATOM 753 O O . LEU A 1 96 ? -5.097 7.058 -2.798 1.00 97.88 96 LEU A O 1
ATOM 757 N N . LEU A 1 97 ? -3.245 5.894 -3.318 1.00 97.31 97 LEU A N 1
ATOM 758 C CA . LEU A 1 97 ? -3.774 4.594 -2.894 1.00 97.31 97 LEU A CA 1
ATOM 759 C C . LEU A 1 97 ? -4.051 4.581 -1.390 1.00 97.31 97 LEU A C 1
ATOM 761 O O . LEU A 1 97 ? -5.154 4.226 -0.970 1.00 97.31 97 LEU A O 1
ATOM 765 N N . GLY A 1 98 ? -3.093 5.048 -0.585 1.00 97.50 98 GLY A N 1
ATOM 766 C CA . GLY A 1 98 ? -3.271 5.256 0.848 1.00 97.50 98 GLY A CA 1
ATOM 767 C C . GLY A 1 98 ? -4.500 6.117 1.134 1.00 97.50 98 GLY A C 1
ATOM 768 O O . GLY A 1 98 ? -5.368 5.719 1.905 1.00 97.50 98 GLY A O 1
ATOM 769 N N . PHE A 1 99 ? -4.637 7.255 0.455 1.00 98.12 99 PHE A N 1
ATOM 770 C CA . PHE A 1 99 ? -5.780 8.159 0.582 1.00 98.12 99 PHE A CA 1
ATOM 771 C C . PHE A 1 99 ? -7.113 7.471 0.279 1.00 98.12 99 PHE A C 1
ATOM 773 O O . PHE A 1 99 ? -8.053 7.581 1.073 1.00 98.12 99 PHE A O 1
ATOM 780 N N . GLY A 1 100 ? -7.186 6.701 -0.809 1.00 97.25 100 GLY A N 1
ATOM 781 C CA . GLY A 1 100 ? -8.350 5.880 -1.144 1.00 97.25 100 GLY A CA 1
ATOM 782 C C . GLY A 1 100 ? -8.698 4.875 -0.041 1.00 97.25 100 GLY A C 1
ATOM 783 O O . GLY A 1 100 ? -9.849 4.820 0.402 1.00 97.25 100 GLY A O 1
ATOM 784 N N . LEU A 1 101 ? -7.703 4.147 0.477 1.00 97.38 101 LEU A N 1
ATOM 785 C CA . LEU A 1 101 ? -7.868 3.198 1.587 1.00 97.38 101 LEU A CA 1
ATOM 786 C C . LEU A 1 101 ? -8.361 3.892 2.868 1.00 97.38 101 LEU A C 1
ATOM 788 O O . LEU A 1 101 ? -9.280 3.406 3.533 1.00 97.38 101 LEU A O 1
ATOM 792 N N . GLY A 1 102 ? -7.817 5.068 3.184 1.00 96.56 102 GLY A N 1
ATOM 793 C CA . GLY A 1 102 ? -8.262 5.896 4.301 1.00 96.56 102 GLY A CA 1
ATOM 794 C C . GLY A 1 102 ? -9.730 6.304 4.175 1.00 96.56 102 GLY A C 1
ATOM 795 O O . GLY A 1 102 ? -10.503 6.168 5.127 1.00 96.56 102 GLY A O 1
ATOM 796 N N . ARG A 1 103 ? -10.163 6.724 2.978 1.00 95.38 103 ARG A N 1
ATOM 797 C CA . ARG A 1 103 ? -11.578 7.038 2.703 1.00 95.38 103 ARG A CA 1
ATOM 798 C C . ARG A 1 103 ? -12.485 5.808 2.800 1.00 95.38 103 ARG A C 1
ATOM 800 O O . ARG A 1 103 ? -13.616 5.922 3.297 1.00 95.38 103 ARG A O 1
ATOM 807 N N . ALA A 1 104 ? -11.980 4.638 2.408 1.00 94.62 104 ALA A N 1
ATOM 808 C CA . ALA A 1 104 ? -12.651 3.348 2.575 1.00 94.62 104 ALA A CA 1
ATOM 809 C C . ALA A 1 104 ? -12.737 2.890 4.047 1.00 94.62 104 ALA A C 1
ATOM 811 O O . ALA A 1 104 ? -13.490 1.973 4.361 1.00 94.62 104 ALA A O 1
ATOM 812 N N . GLY A 1 105 ? -12.050 3.568 4.974 1.00 93.75 105 GLY A N 1
ATOM 813 C CA . GLY A 1 105 ? -12.095 3.279 6.410 1.00 93.75 105 GLY A CA 1
ATOM 814 C C . GLY A 1 105 ? -10.995 2.335 6.897 1.00 93.75 105 GLY A C 1
ATOM 815 O O . GLY A 1 105 ? -11.040 1.905 8.049 1.00 93.75 105 GLY A O 1
ATOM 816 N N . VAL A 1 106 ? -9.998 2.035 6.061 1.00 96.19 106 VAL A N 1
ATOM 817 C CA . VAL A 1 106 ? -8.810 1.281 6.476 1.00 96.19 106 VAL A CA 1
ATOM 818 C C . VAL A 1 106 ? -7.985 2.128 7.440 1.00 96.19 106 VAL A C 1
ATOM 820 O O . VAL A 1 106 ? -7.777 3.319 7.212 1.00 96.19 106 VAL A O 1
ATOM 823 N N . VAL A 1 107 ? -7.530 1.521 8.537 1.00 95.56 107 VAL A N 1
ATOM 824 C CA . VAL A 1 107 ? -6.724 2.204 9.559 1.00 95.56 107 VAL A CA 1
ATOM 825 C C . VAL A 1 107 ? -5.317 2.495 9.009 1.00 95.56 107 VAL A C 1
ATOM 827 O O . VAL A 1 107 ? -4.726 1.589 8.423 1.00 95.56 107 VAL A O 1
ATOM 830 N N . PRO A 1 108 ? -4.734 3.697 9.205 1.00 97.44 108 PRO A N 1
ATOM 831 C CA . PRO A 1 108 ? -3.485 4.081 8.538 1.00 97.44 108 PRO A CA 1
ATOM 832 C C . PRO A 1 108 ? -2.303 3.140 8.788 1.00 97.44 108 PRO A C 1
ATOM 834 O O . PRO A 1 108 ? -1.554 2.842 7.864 1.00 97.44 108 PRO A O 1
ATOM 837 N N . TRP A 1 109 ? -2.159 2.609 10.007 1.00 97.56 109 TRP A N 1
ATOM 838 C CA . TRP A 1 109 ? -1.080 1.666 10.321 1.00 97.56 109 TRP A CA 1
ATOM 839 C C . TRP A 1 109 ? -1.242 0.312 9.609 1.00 97.56 109 TRP A C 1
ATOM 841 O O . TRP A 1 109 ? -0.242 -0.319 9.292 1.00 97.56 109 TRP A O 1
ATOM 851 N N . LEU A 1 110 ? -2.476 -0.120 9.309 1.00 97.06 110 LEU A N 1
ATOM 852 C CA . LEU A 1 110 ? -2.726 -1.333 8.521 1.00 97.06 110 LEU A CA 1
ATOM 853 C C . LEU A 1 110 ? -2.350 -1.126 7.054 1.00 97.06 110 LEU A C 1
ATOM 855 O O . LEU A 1 110 ? -1.788 -2.029 6.442 1.00 97.06 110 LEU A O 1
ATOM 859 N N . ALA A 1 111 ? -2.629 0.062 6.508 1.00 96.50 111 ALA A N 1
ATOM 860 C CA . ALA A 1 111 ? -2.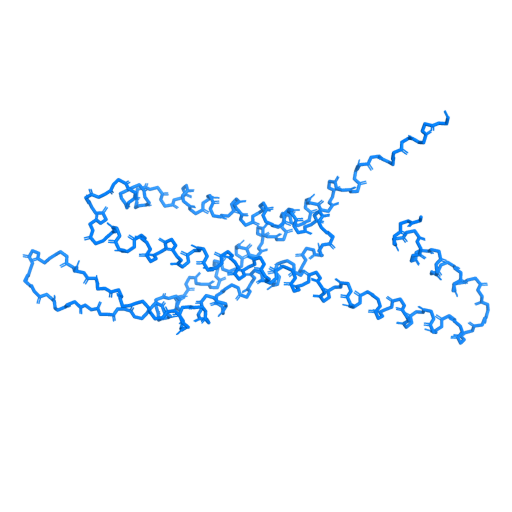163 0.431 5.175 1.00 96.50 111 ALA A CA 1
ATOM 861 C C . ALA A 1 111 ? -0.628 0.459 5.132 1.00 96.50 111 ALA A C 1
ATOM 863 O O . ALA A 1 111 ? -0.033 -0.180 4.273 1.00 96.50 111 ALA A O 1
ATOM 864 N N . ALA A 1 112 ? 0.015 1.104 6.108 1.00 97.06 112 ALA A N 1
ATOM 865 C CA . ALA A 1 112 ? 1.471 1.120 6.226 1.00 97.06 112 ALA A CA 1
ATOM 866 C C . ALA A 1 112 ? 2.059 -0.298 6.292 1.00 97.06 112 ALA A C 1
ATOM 868 O O . ALA A 1 112 ? 2.983 -0.609 5.551 1.00 97.06 112 ALA A O 1
ATOM 869 N N . LEU A 1 113 ? 1.486 -1.173 7.128 1.00 97.25 113 LEU A N 1
ATOM 870 C CA . LEU A 1 113 ? 1.930 -2.559 7.278 1.00 97.25 113 LEU A CA 1
ATOM 871 C C . LEU A 1 113 ? 1.804 -3.348 5.969 1.00 97.25 113 LEU A C 1
ATOM 873 O O . LEU A 1 113 ? 2.724 -4.074 5.609 1.00 97.25 113 LEU A O 1
ATOM 877 N N . ALA A 1 114 ? 0.696 -3.195 5.240 1.00 96.06 114 ALA A N 1
ATOM 878 C CA . ALA A 1 114 ? 0.503 -3.862 3.953 1.00 96.06 114 ALA A CA 1
ATOM 879 C C . ALA A 1 114 ? 1.548 -3.426 2.911 1.00 96.06 114 ALA A C 1
ATOM 881 O O . ALA A 1 114 ? 2.089 -4.264 2.196 1.00 96.06 114 ALA A O 1
ATOM 882 N N . PHE A 1 115 ? 1.867 -2.131 2.856 1.00 95.06 115 PHE A N 1
ATOM 883 C CA . PHE A 1 115 ? 2.882 -1.598 1.944 1.00 95.06 115 PHE A CA 1
ATOM 884 C C . PHE A 1 115 ? 4.316 -1.893 2.407 1.00 95.06 115 PHE A C 1
ATOM 886 O O . PHE A 1 115 ? 5.196 -2.057 1.573 1.00 95.06 115 PHE A O 1
ATOM 893 N N . LEU A 1 116 ? 4.559 -2.056 3.709 1.00 95.25 116 LEU A N 1
ATOM 894 C CA . LEU A 1 116 ? 5.851 -2.510 4.232 1.00 95.25 116 LEU A CA 1
ATOM 895 C C . LEU A 1 116 ? 6.179 -3.944 3.783 1.00 95.25 116 LEU A C 1
ATOM 897 O O . LEU A 1 116 ? 7.346 -4.299 3.652 1.00 95.25 116 LEU A O 1
ATOM 901 N N . LEU A 1 117 ? 5.152 -4.759 3.516 1.00 93.94 117 LEU A N 1
ATOM 902 C CA . LEU A 1 117 ? 5.296 -6.115 2.980 1.00 93.94 117 LEU A CA 1
ATOM 903 C C . LEU A 1 117 ? 5.554 -6.152 1.467 1.00 93.94 117 LEU A C 1
ATOM 905 O O . LEU A 1 117 ? 5.786 -7.238 0.936 1.00 93.94 117 LEU A O 1
ATOM 909 N N . LEU A 1 118 ? 5.552 -5.006 0.772 1.00 90.12 118 LEU A N 1
ATOM 910 C CA . LEU A 1 118 ? 5.793 -4.943 -0.673 1.00 90.12 118 LEU A CA 1
ATOM 911 C C . LEU A 1 118 ? 7.024 -5.720 -1.137 1.00 90.12 118 LEU A C 1
ATOM 913 O O . LEU A 1 118 ? 6.881 -6.439 -2.117 1.00 90.12 118 LEU A O 1
ATOM 917 N N . PRO A 1 119 ? 8.192 -5.660 -0.473 1.00 87.75 119 PRO A N 1
ATOM 918 C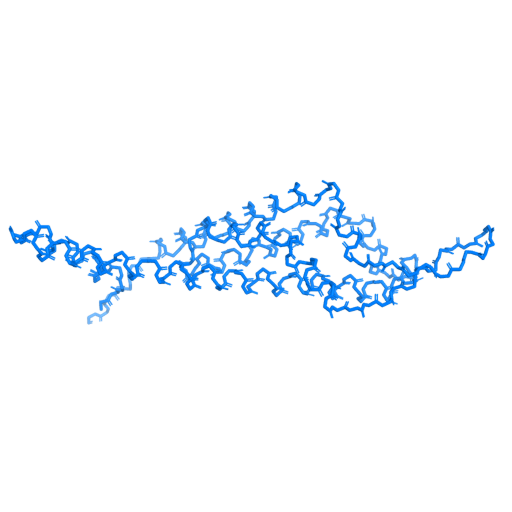 CA . PRO A 1 119 ? 9.348 -6.405 -0.949 1.00 87.75 119 PRO A CA 1
ATOM 919 C C . PRO A 1 119 ? 9.125 -7.916 -0.980 1.00 87.75 119 PRO A C 1
ATOM 921 O O . PRO A 1 119 ? 9.482 -8.583 -1.945 1.00 87.75 119 PRO A O 1
ATOM 924 N N . VAL A 1 120 ? 8.469 -8.449 0.054 1.00 89.19 120 VAL A N 1
ATOM 925 C CA . VAL A 1 120 ? 8.117 -9.871 0.128 1.00 89.19 120 VAL A CA 1
ATOM 926 C C . VAL A 1 120 ? 7.106 -10.215 -0.963 1.00 89.19 120 VAL A C 1
ATOM 928 O O . VAL A 1 120 ? 7.262 -11.225 -1.643 1.00 89.19 120 VAL A O 1
ATOM 931 N N . LEU A 1 121 ? 6.099 -9.360 -1.174 1.00 88.12 121 LEU A N 1
ATOM 932 C CA . LEU A 1 121 ? 5.120 -9.541 -2.248 1.00 88.12 121 LEU A CA 1
ATOM 933 C C . LEU A 1 121 ? 5.783 -9.513 -3.629 1.00 88.12 121 LEU A C 1
ATOM 935 O O . LEU A 1 121 ? 5.482 -10.373 -4.448 1.00 88.12 121 LEU A O 1
ATOM 939 N N . SER A 1 122 ? 6.714 -8.590 -3.870 1.00 84.75 122 SER A N 1
ATOM 940 C CA . SER A 1 122 ? 7.443 -8.484 -5.135 1.00 84.75 122 SER A CA 1
ATOM 941 C C . SER A 1 122 ? 8.314 -9.709 -5.397 1.00 84.75 122 SER A C 1
ATOM 943 O O . SER A 1 122 ? 8.341 -10.187 -6.525 1.00 84.75 122 SER A O 1
ATOM 945 N N . VAL A 1 123 ? 8.958 -10.283 -4.373 1.00 83.62 123 VAL A N 1
ATOM 946 C CA . VAL A 1 123 ? 9.680 -11.560 -4.516 1.00 83.62 123 VAL A CA 1
ATOM 947 C C . VAL A 1 123 ? 8.717 -12.703 -4.837 1.00 83.62 123 VAL A C 1
ATOM 949 O O . VAL A 1 123 ? 8.985 -13.495 -5.737 1.00 83.62 123 VAL A O 1
ATOM 952 N N . ILE A 1 124 ? 7.570 -12.788 -4.156 1.00 85.00 124 ILE A N 1
ATOM 953 C CA . ILE A 1 124 ? 6.565 -13.825 -4.438 1.00 85.00 124 ILE A CA 1
ATOM 954 C C . ILE A 1 124 ? 6.047 -13.692 -5.877 1.00 85.00 124 ILE A C 1
ATOM 956 O O . ILE A 1 124 ? 6.006 -14.674 -6.610 1.00 85.00 124 ILE A O 1
ATOM 960 N N . VAL A 1 125 ? 5.685 -12.487 -6.319 1.00 82.88 125 VAL A N 1
ATOM 961 C CA . VAL A 1 125 ? 5.190 -12.271 -7.686 1.00 82.88 125 VAL A CA 1
ATOM 962 C C . VAL A 1 125 ? 6.298 -12.524 -8.712 1.00 82.88 125 VAL A C 1
ATOM 964 O O . VAL A 1 125 ? 6.059 -13.223 -9.691 1.00 82.88 125 VAL A O 1
ATOM 967 N N . GLY A 1 126 ? 7.515 -12.029 -8.477 1.00 74.94 126 GLY A N 1
ATOM 968 C CA . GLY A 1 126 ? 8.663 -12.226 -9.366 1.00 74.94 126 GLY A CA 1
ATOM 969 C C . GLY A 1 126 ? 9.083 -13.692 -9.507 1.00 74.94 126 GLY A C 1
ATOM 970 O O . GLY A 1 126 ? 9.427 -14.124 -10.601 1.00 74.94 126 GLY A O 1
ATOM 971 N N . THR A 1 127 ? 8.990 -14.486 -8.436 1.00 77.38 127 THR A N 1
ATOM 972 C CA . THR A 1 127 ? 9.266 -15.936 -8.490 1.00 77.38 127 THR A CA 1
ATOM 973 C C . THR A 1 127 ? 8.169 -16.720 -9.212 1.00 77.38 127 THR A C 1
ATOM 975 O O . THR A 1 127 ? 8.466 -17.703 -9.889 1.00 77.38 127 THR A O 1
ATOM 978 N N . LEU A 1 128 ? 6.906 -16.294 -9.107 1.00 79.06 128 LEU A N 1
ATOM 979 C CA . LEU A 1 128 ? 5.787 -16.905 -9.834 1.00 79.06 128 LEU A CA 1
ATOM 980 C C . LEU A 1 128 ? 5.776 -16.538 -11.323 1.00 79.06 128 LEU A C 1
ATOM 982 O O . LEU A 1 128 ? 5.324 -17.326 -12.154 1.00 79.06 128 LEU A O 1
ATOM 986 N N . VAL A 1 129 ? 6.257 -15.345 -11.666 1.00 68.50 129 VAL A N 1
ATOM 987 C CA . VAL A 1 129 ? 6.279 -14.820 -13.031 1.00 68.50 129 VAL A CA 1
ATOM 988 C C . VAL A 1 129 ? 7.711 -14.913 -13.555 1.00 68.50 129 VAL A C 1
ATOM 990 O O . VAL A 1 129 ? 8.452 -13.935 -13.562 1.00 68.50 129 VAL A O 1
ATOM 993 N N . TYR A 1 130 ? 8.115 -16.111 -13.994 1.00 63.62 130 TYR A N 1
ATOM 994 C CA . TYR A 1 130 ? 9.422 -16.296 -14.629 1.00 63.62 130 TYR A CA 1
ATOM 995 C C . TYR A 1 130 ? 9.485 -15.490 -15.931 1.00 63.62 130 TYR A C 1
ATOM 997 O O . TYR A 1 130 ? 8.887 -15.862 -16.944 1.00 63.62 130 TYR A O 1
ATOM 1005 N N . VAL A 1 131 ? 10.224 -14.383 -15.909 1.00 58.19 131 VAL A N 1
ATOM 1006 C CA . VAL A 1 131 ? 10.528 -13.600 -17.105 1.00 58.19 131 VAL A CA 1
ATOM 1007 C C . VAL A 1 131 ? 12.012 -13.753 -17.401 1.00 58.19 131 VAL A C 1
ATOM 1009 O O . VAL A 1 131 ? 12.828 -13.143 -16.711 1.00 58.19 131 VAL A O 1
ATOM 1012 N N . PRO A 1 132 ? 12.393 -14.524 -18.435 1.00 57.28 132 PRO A N 1
ATOM 1013 C CA . PRO A 1 132 ? 13.770 -14.533 -18.893 1.00 57.28 132 PRO A CA 1
ATOM 1014 C C . PRO A 1 132 ? 14.069 -13.155 -19.488 1.00 57.28 132 PRO A C 1
ATOM 1016 O O . PRO A 1 132 ? 13.645 -12.840 -20.605 1.00 57.28 132 PRO A O 1
ATOM 1019 N N . SER A 1 133 ? 14.739 -12.309 -18.709 1.00 52.66 133 SER A N 1
ATOM 1020 C CA . SER A 1 133 ? 15.303 -11.053 -19.187 1.00 52.66 133 SER A CA 1
ATOM 1021 C C . SER A 1 133 ? 16.700 -11.344 -19.727 1.00 52.66 133 SER A C 1
ATOM 1023 O O . SER A 1 133 ? 17.563 -11.848 -19.014 1.00 52.66 133 SER A O 1
ATOM 1025 N N . THR A 1 134 ? 16.903 -11.107 -21.019 1.00 52.75 134 THR A N 1
ATOM 1026 C CA . THR A 1 134 ? 18.224 -11.130 -21.647 1.00 52.75 134 THR A CA 1
ATOM 1027 C C . THR A 1 134 ? 18.745 -9.706 -21.617 1.00 52.75 134 THR A C 1
ATOM 1029 O O . THR A 1 134 ? 18.236 -8.853 -22.341 1.00 52.75 134 THR A O 1
ATOM 1032 N N . VAL A 1 135 ? 19.712 -9.423 -20.748 1.00 52.75 135 VAL A N 1
ATOM 1033 C CA . VAL A 1 135 ? 20.412 -8.137 -20.796 1.00 52.75 135 VAL A CA 1
ATOM 1034 C C . VAL A 1 135 ? 21.534 -8.275 -21.816 1.00 52.75 135 VAL A C 1
ATOM 1036 O O . VAL A 1 135 ? 22.529 -8.955 -21.565 1.00 52.75 135 VAL A O 1
ATOM 1039 N N . GLU A 1 136 ? 21.350 -7.677 -22.991 1.00 50.31 136 GLU A N 1
ATOM 1040 C CA . GLU A 1 136 ? 22.440 -7.467 -23.940 1.00 50.31 136 GLU A CA 1
ATOM 1041 C C . GLU A 1 136 ? 23.253 -6.271 -23.441 1.00 50.31 136 GLU A C 1
ATOM 1043 O O . GLU A 1 136 ? 22.801 -5.128 -23.479 1.00 50.31 136 GLU A O 1
ATOM 1048 N N . PHE A 1 137 ? 24.438 -6.531 -22.892 1.00 53.00 137 PHE A N 1
ATOM 1049 C CA . PHE A 1 137 ? 25.380 -5.461 -22.585 1.00 53.00 137 PHE A CA 1
ATOM 1050 C C . PHE A 1 137 ? 25.984 -4.965 -23.897 1.00 53.00 137 PHE A C 1
ATOM 1052 O O . PHE A 1 137 ? 26.509 -5.770 -24.671 1.00 53.00 137 PHE A O 1
ATOM 1059 N N . ASP A 1 138 ? 25.918 -3.654 -24.137 1.00 46.44 138 ASP A N 1
ATOM 1060 C CA . ASP A 1 138 ? 26.521 -3.030 -25.312 1.00 46.44 138 ASP A CA 1
ATOM 1061 C C . ASP A 1 138 ? 28.035 -3.281 -25.290 1.00 46.44 138 ASP A C 1
ATOM 1063 O O . ASP A 1 138 ? 28.795 -2.717 -24.498 1.00 46.44 138 ASP A O 1
ATOM 1067 N N . SER A 1 139 ? 28.465 -4.244 -26.099 1.00 46.38 139 SER A N 1
ATOM 1068 C CA . SER A 1 139 ? 29.814 -4.784 -26.061 1.00 46.38 139 SER A CA 1
ATOM 1069 C C . SER A 1 139 ? 30.651 -4.144 -27.159 1.00 46.38 139 SER A C 1
ATOM 1071 O O . SER A 1 139 ? 31.107 -4.799 -28.091 1.00 46.38 139 SER A O 1
ATOM 1073 N N . SER A 1 140 ? 30.997 -2.868 -26.968 1.00 52.12 140 SER A N 1
ATOM 1074 C CA . SER A 1 140 ? 32.194 -2.305 -27.618 1.00 52.12 140 SER A CA 1
ATOM 1075 C C . SER A 1 140 ? 33.484 -3.071 -27.246 1.00 52.12 140 SER A C 1
ATOM 1077 O O . SER A 1 140 ? 34.532 -2.846 -27.844 1.00 52.12 140 SER A O 1
ATOM 1079 N N . LEU A 1 141 ? 33.398 -4.021 -26.299 1.00 51.25 141 LEU A N 1
ATOM 1080 C CA . LEU A 1 141 ? 34.472 -4.892 -25.812 1.00 51.25 141 LEU A CA 1
ATOM 1081 C C . LEU A 1 141 ? 34.293 -6.398 -26.115 1.00 51.25 141 LEU A C 1
ATOM 1083 O O . LEU A 1 141 ? 35.102 -7.196 -25.651 1.00 51.25 141 LEU A O 1
ATOM 1087 N N . GLY A 1 142 ? 33.305 -6.801 -26.923 1.00 46.59 142 GLY A N 1
ATOM 1088 C CA . GLY A 1 142 ? 33.163 -8.187 -27.388 1.00 46.59 142 GLY A CA 1
ATOM 1089 C C . GLY A 1 142 ? 32.329 -9.108 -26.484 1.00 46.59 142 GLY A C 1
ATOM 1090 O O . GLY A 1 142 ? 32.702 -9.421 -25.359 1.00 46.59 142 GLY A O 1
ATOM 1091 N N . VAL A 1 143 ? 31.196 -9.547 -27.043 1.00 50.72 143 VAL A N 1
ATOM 1092 C CA . VAL A 1 143 ? 30.400 -10.761 -26.764 1.00 50.72 143 VAL A CA 1
ATOM 1093 C C . VAL A 1 143 ? 30.458 -11.274 -25.318 1.00 50.72 143 VAL A C 1
ATOM 1095 O O . VAL A 1 143 ? 31.052 -12.314 -25.030 1.00 50.72 143 VAL A O 1
ATOM 1098 N N . MET A 1 144 ? 29.754 -10.596 -24.408 1.00 47.84 144 MET A N 1
ATOM 1099 C CA . MET A 1 144 ? 29.223 -11.304 -23.243 1.00 47.84 144 MET A CA 1
ATOM 1100 C C . MET A 1 144 ? 27.987 -12.103 -23.679 1.00 47.84 144 MET A C 1
ATOM 1102 O O . MET A 1 144 ? 27.132 -11.552 -24.376 1.00 47.84 144 MET A O 1
ATOM 1106 N N . PRO A 1 145 ? 27.870 -13.391 -23.303 1.00 51.94 145 PRO A N 1
ATOM 1107 C CA . PRO A 1 145 ? 26.643 -14.138 -23.534 1.00 51.94 145 PRO A CA 1
ATOM 1108 C C . PRO A 1 145 ? 25.481 -13.463 -22.787 1.00 51.94 145 PRO A C 1
ATOM 1110 O O . PRO A 1 145 ? 25.706 -12.890 -21.717 1.00 51.94 145 PRO A O 1
ATOM 1113 N N . PRO A 1 146 ? 24.248 -13.526 -23.321 1.00 56.41 146 PRO A N 1
ATOM 1114 C CA . PRO A 1 146 ? 23.084 -12.946 -22.668 1.00 56.41 146 PRO A CA 1
ATOM 1115 C C . PRO A 1 146 ? 22.947 -13.539 -21.265 1.00 56.41 146 PRO A C 1
ATOM 1117 O O . PRO A 1 146 ? 22.766 -14.746 -21.097 1.00 56.41 146 PRO A O 1
ATOM 1120 N N . VAL A 1 147 ? 23.064 -12.687 -20.250 1.00 55.84 147 VAL A N 1
ATOM 1121 C CA . VAL A 1 147 ? 22.882 -13.098 -18.859 1.00 55.84 147 VAL A CA 1
ATOM 1122 C C . VAL A 1 147 ? 21.388 -13.085 -18.575 1.00 55.84 147 VAL A C 1
ATOM 1124 O O . VAL A 1 147 ? 20.738 -12.047 -18.705 1.00 55.84 147 VAL A O 1
ATOM 1127 N N . THR A 1 148 ? 20.842 -14.236 -18.187 1.00 57.66 148 THR A N 1
ATOM 1128 C CA . THR A 1 148 ? 19.501 -14.310 -17.606 1.00 57.66 148 THR A CA 1
ATOM 1129 C C . THR A 1 148 ? 19.579 -13.846 -16.166 1.00 57.66 148 THR A C 1
ATOM 1131 O O . THR A 1 148 ? 20.163 -14.533 -15.325 1.00 57.66 148 THR A O 1
ATOM 1134 N N . ILE A 1 149 ? 19.008 -12.683 -15.882 1.00 57.72 149 ILE A N 1
ATOM 1135 C CA . ILE A 1 149 ? 18.934 -12.177 -14.519 1.00 57.72 149 ILE A CA 1
ATOM 1136 C C . ILE A 1 149 ? 17.614 -12.641 -13.905 1.00 57.72 149 ILE A C 1
ATOM 1138 O O . ILE A 1 149 ? 16.540 -12.367 -14.445 1.00 57.72 149 ILE A O 1
ATOM 1142 N N . ASP A 1 150 ? 17.700 -13.349 -12.779 1.00 64.00 150 ASP A N 1
ATOM 1143 C CA . ASP A 1 150 ? 16.537 -13.636 -11.947 1.00 64.00 150 ASP A CA 1
ATOM 1144 C C . ASP A 1 150 ? 16.098 -12.346 -11.248 1.00 64.00 150 ASP A C 1
ATOM 1146 O O . ASP A 1 150 ? 16.820 -11.785 -10.417 1.00 64.00 150 ASP A O 1
ATOM 1150 N N . LEU A 1 151 ? 14.904 -11.872 -11.602 1.00 60.84 151 LEU A N 1
ATOM 1151 C CA . LEU A 1 151 ? 14.332 -10.643 -11.069 1.00 60.84 151 LEU A CA 1
ATOM 1152 C C . LEU A 1 151 ? 14.236 -10.697 -9.535 1.00 60.84 151 LEU A C 1
ATOM 1154 O O . LEU A 1 151 ? 14.493 -9.697 -8.870 1.00 60.84 151 LEU A O 1
ATOM 1158 N N . ALA A 1 152 ? 13.965 -11.876 -8.962 1.00 63.19 152 ALA A N 1
ATOM 1159 C CA . ALA A 1 152 ? 13.908 -12.059 -7.513 1.00 63.19 152 ALA A CA 1
ATOM 1160 C C . ALA A 1 152 ? 15.258 -11.773 -6.831 1.00 63.19 152 ALA A C 1
ATOM 1162 O O . ALA A 1 152 ? 15.290 -11.247 -5.720 1.00 63.19 152 ALA A O 1
ATOM 1163 N N . THR A 1 153 ? 16.370 -12.051 -7.516 1.00 64.88 153 THR A N 1
ATOM 1164 C CA . THR A 1 153 ? 17.724 -11.795 -7.008 1.00 64.88 153 THR A CA 1
ATOM 1165 C C . THR A 1 153 ? 18.089 -10.307 -7.086 1.00 64.88 153 THR A C 1
ATOM 1167 O O . THR A 1 153 ? 18.741 -9.790 -6.182 1.00 64.88 153 THR A O 1
ATOM 1170 N N . VAL A 1 154 ? 17.629 -9.587 -8.118 1.00 60.75 154 VAL A N 1
ATOM 1171 C CA . VAL A 1 154 ? 17.841 -8.126 -8.254 1.00 60.75 154 VAL A CA 1
ATOM 1172 C C . VAL A 1 154 ? 17.050 -7.338 -7.219 1.00 60.75 154 VAL A C 1
ATOM 1174 O O . VAL A 1 154 ? 17.545 -6.346 -6.683 1.00 60.75 154 VAL A O 1
ATOM 1177 N N . LEU A 1 155 ? 15.833 -7.792 -6.920 1.00 64.56 155 LEU A N 1
ATOM 1178 C CA . LEU A 1 155 ? 14.951 -7.153 -5.945 1.00 64.56 155 LEU A CA 1
ATOM 1179 C C . LEU A 1 155 ? 15.502 -7.244 -4.511 1.00 64.56 155 LEU A C 1
ATOM 1181 O O . LEU A 1 155 ? 15.176 -6.406 -3.674 1.00 64.56 155 LEU A O 1
ATOM 1185 N N . TRP A 1 156 ? 16.385 -8.207 -4.228 1.00 63.59 156 TRP A N 1
ATOM 1186 C CA . TRP A 1 156 ? 17.027 -8.405 -2.923 1.00 63.59 156 TRP A CA 1
ATOM 1187 C C . TRP A 1 156 ? 18.270 -7.514 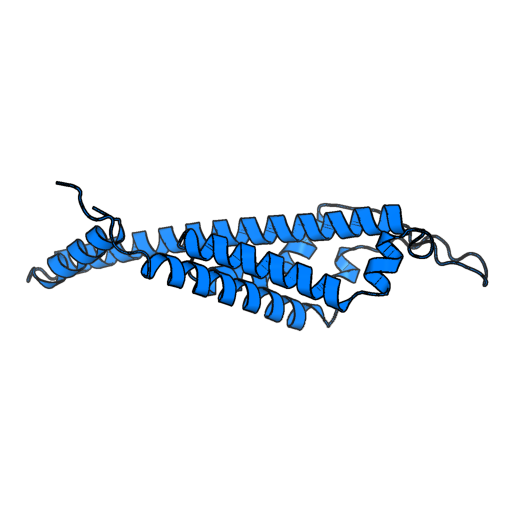-2.727 1.00 63.59 156 TRP A C 1
ATOM 1189 O O . TRP A 1 156 ? 19.373 -7.981 -2.450 1.00 63.59 156 TRP A O 1
ATOM 1199 N N . ASN A 1 157 ? 18.098 -6.197 -2.873 1.00 68.00 157 ASN A N 1
ATOM 1200 C CA . ASN A 1 157 ? 19.167 -5.209 -2.692 1.00 68.00 157 ASN A CA 1
ATOM 1201 C C . ASN A 1 157 ? 19.093 -4.526 -1.307 1.00 68.00 157 ASN A C 1
ATOM 1203 O O . ASN A 1 157 ? 18.027 -4.390 -0.712 1.00 68.00 157 ASN A O 1
ATOM 1207 N N . VAL A 1 158 ? 20.225 -4.027 -0.800 1.00 63.31 158 VAL A N 1
ATOM 1208 C CA . VAL A 1 158 ? 20.365 -3.298 0.480 1.00 63.31 158 VAL A CA 1
ATOM 1209 C C . VAL A 1 158 ? 19.420 -2.085 0.574 1.00 63.31 158 VAL A C 1
ATOM 1211 O O . VAL A 1 158 ? 19.000 -1.699 1.665 1.00 63.31 158 VAL A O 1
ATOM 1214 N N . TRP A 1 159 ? 19.024 -1.514 -0.565 1.00 73.12 159 TRP A N 1
ATOM 1215 C CA . TRP A 1 159 ? 18.113 -0.365 -0.654 1.00 73.12 159 TRP A CA 1
ATOM 1216 C C . TRP A 1 159 ? 16.636 -0.685 -0.401 1.00 73.12 159 TRP A C 1
ATOM 1218 O O . TRP A 1 159 ? 15.836 0.223 -0.176 1.00 73.12 159 TRP A O 1
ATOM 1228 N N . MET A 1 160 ? 16.284 -1.965 -0.355 1.00 78.81 160 MET A N 1
ATOM 1229 C CA . MET A 1 160 ? 14.904 -2.421 -0.270 1.00 78.81 160 MET A CA 1
ATOM 1230 C C . MET A 1 160 ? 14.219 -2.063 1.054 1.00 78.81 160 MET A C 1
ATOM 1232 O O . MET A 1 160 ? 13.040 -1.719 1.068 1.00 78.81 160 MET A O 1
ATOM 1236 N N . ILE A 1 161 ? 14.943 -2.115 2.180 1.00 83.19 161 ILE A N 1
ATOM 1237 C CA . ILE A 1 161 ? 14.373 -1.767 3.493 1.00 83.19 161 ILE A CA 1
ATOM 1238 C C . ILE A 1 161 ? 14.054 -0.260 3.571 1.00 83.19 161 ILE A C 1
ATOM 1240 O O . ILE A 1 161 ? 12.907 0.070 3.884 1.00 83.19 161 ILE A O 1
ATOM 1244 N N . PRO A 1 162 ? 14.991 0.667 3.267 1.00 88.75 162 PRO A N 1
ATOM 1245 C CA . PRO A 1 162 ? 14.682 2.097 3.213 1.00 88.75 162 PRO A CA 1
ATOM 1246 C C . PRO A 1 162 ? 13.525 2.439 2.269 1.00 88.75 162 PRO A C 1
ATOM 1248 O O . PRO A 1 162 ? 12.664 3.244 2.626 1.00 88.75 162 PRO A O 1
ATOM 1251 N N . GLU A 1 163 ? 13.473 1.811 1.093 1.00 87.69 163 GLU A N 1
ATOM 1252 C CA . GLU A 1 163 ? 12.405 2.032 0.119 1.00 87.69 163 GLU A CA 1
ATOM 1253 C C . GLU A 1 163 ? 11.047 1.554 0.645 1.00 87.69 163 GLU A C 1
ATOM 1255 O O . GLU A 1 163 ? 10.074 2.307 0.611 1.00 87.69 163 GLU A O 1
ATOM 1260 N N . ALA A 1 164 ? 10.984 0.354 1.228 1.00 90.25 164 ALA A N 1
ATOM 1261 C CA . ALA A 1 164 ? 9.763 -0.169 1.833 1.00 90.25 164 ALA A CA 1
ATOM 1262 C C . ALA A 1 164 ? 9.249 0.730 2.965 1.00 90.25 164 ALA A C 1
ATOM 1264 O O . ALA A 1 164 ? 8.047 0.978 3.064 1.00 90.25 164 ALA A O 1
ATOM 1265 N N . VAL A 1 165 ? 10.149 1.263 3.797 1.00 94.75 165 VAL A N 1
ATOM 1266 C CA . VAL A 1 165 ? 9.798 2.213 4.863 1.00 94.75 165 VAL A CA 1
ATOM 1267 C C . VAL A 1 165 ? 9.262 3.520 4.278 1.00 94.75 165 VAL A C 1
ATOM 1269 O O . VAL A 1 165 ? 8.250 4.040 4.760 1.00 94.75 165 VAL A O 1
ATOM 1272 N N . LEU A 1 166 ? 9.893 4.047 3.226 1.00 94.81 166 LEU A N 1
ATOM 1273 C CA . LEU A 1 166 ? 9.450 5.267 2.556 1.00 94.81 166 LEU A CA 1
ATOM 1274 C C . LEU A 1 166 ? 8.053 5.085 1.946 1.00 94.81 166 LEU A C 1
ATOM 1276 O O . LEU A 1 166 ? 7.150 5.884 2.199 1.00 94.81 166 LEU A O 1
ATOM 1280 N N . VAL A 1 167 ? 7.843 3.990 1.219 1.00 94.88 167 VAL A N 1
ATOM 1281 C CA . VAL A 1 167 ? 6.561 3.635 0.605 1.00 94.88 167 VAL A CA 1
ATOM 1282 C C . VAL A 1 167 ? 5.478 3.423 1.673 1.00 94.88 167 VAL A C 1
ATOM 1284 O O . VAL A 1 167 ? 4.391 3.997 1.574 1.00 94.88 167 VAL A O 1
ATOM 1287 N N . ALA A 1 168 ? 5.779 2.696 2.753 1.00 96.88 168 ALA A N 1
ATOM 1288 C CA . ALA A 1 168 ? 4.865 2.521 3.883 1.00 96.88 168 ALA A CA 1
ATOM 1289 C C . ALA A 1 168 ? 4.490 3.857 4.547 1.00 96.88 168 ALA A C 1
ATOM 1291 O O . ALA A 1 168 ? 3.333 4.059 4.922 1.00 96.88 168 ALA A O 1
ATOM 1292 N N . THR A 1 169 ? 5.438 4.794 4.646 1.00 98.00 169 THR A N 1
ATOM 1293 C CA . THR A 1 169 ? 5.202 6.137 5.196 1.00 98.00 169 THR A CA 1
ATOM 1294 C C . THR A 1 169 ? 4.243 6.938 4.316 1.00 98.00 169 THR A C 1
ATOM 1296 O O . THR A 1 169 ? 3.289 7.526 4.824 1.00 98.00 169 THR A O 1
ATOM 1299 N N . PHE A 1 170 ? 4.426 6.929 2.994 1.00 98.06 170 PHE A N 1
ATOM 1300 C CA . PHE A 1 170 ? 3.512 7.621 2.079 1.00 98.06 170 PHE A CA 1
ATOM 1301 C C . PHE A 1 170 ? 2.111 6.990 2.078 1.00 98.06 170 PHE A C 1
ATOM 1303 O O . PHE A 1 170 ? 1.116 7.718 2.100 1.00 98.06 170 PHE A O 1
ATOM 1310 N N . ALA A 1 171 ? 2.013 5.658 2.148 1.00 97.56 171 ALA A N 1
ATOM 1311 C CA . ALA A 1 171 ? 0.733 4.963 2.294 1.00 97.56 171 ALA A CA 1
ATOM 1312 C C . ALA A 1 171 ? 0.028 5.337 3.611 1.00 97.56 171 ALA A C 1
ATOM 1314 O O . ALA A 1 171 ? -1.178 5.604 3.617 1.00 97.56 171 ALA A O 1
ATOM 1315 N N . PHE A 1 172 ? 0.781 5.415 4.717 1.00 98.25 172 PHE A N 1
ATOM 1316 C CA . PHE A 1 172 ? 0.282 5.868 6.017 1.00 98.25 172 PHE A CA 1
ATOM 1317 C C . PHE A 1 172 ? -0.272 7.292 5.946 1.00 98.25 172 PHE A C 1
ATOM 1319 O O . PHE A 1 172 ? -1.412 7.528 6.348 1.00 98.25 172 PHE A O 1
ATOM 1326 N N . LEU A 1 173 ? 0.519 8.237 5.427 1.00 98.38 173 LEU A N 1
ATOM 1327 C CA . LEU A 1 173 ? 0.143 9.649 5.338 1.00 98.38 173 LEU A CA 1
ATOM 1328 C C . LEU A 1 173 ? -1.092 9.842 4.456 1.00 98.38 173 LEU A C 1
ATOM 1330 O O . LEU A 1 173 ? -2.015 10.562 4.842 1.00 98.38 173 LEU A O 1
ATOM 1334 N N . GLY A 1 174 ? -1.146 9.140 3.321 1.00 97.81 174 GLY A N 1
ATOM 1335 C CA . GLY A 1 174 ? -2.317 9.109 2.456 1.00 97.81 174 GLY A CA 1
ATOM 1336 C C . GLY A 1 174 ? -3.550 8.627 3.215 1.00 97.81 174 GLY A C 1
ATOM 1337 O O . GLY A 1 174 ? -4.557 9.333 3.277 1.00 97.81 174 GLY A O 1
ATOM 1338 N N . ALA A 1 175 ? -3.467 7.460 3.863 1.00 97.69 175 ALA A N 1
ATOM 1339 C CA . ALA A 1 175 ? -4.586 6.878 4.604 1.00 97.69 175 ALA A CA 1
ATOM 1340 C C . ALA A 1 175 ? -5.054 7.759 5.763 1.00 97.69 175 ALA A C 1
ATOM 1342 O O . ALA A 1 175 ? -6.258 7.926 5.974 1.00 97.69 175 ALA A O 1
ATOM 1343 N N . TRP A 1 176 ? -4.120 8.372 6.485 1.00 97.88 176 TRP A N 1
ATOM 1344 C CA . TRP A 1 176 ? -4.425 9.328 7.540 1.00 97.88 176 TRP A CA 1
ATOM 1345 C C . TRP A 1 176 ? -5.194 10.541 6.997 1.00 97.88 176 TRP A C 1
ATOM 1347 O O . TRP A 1 176 ? -6.266 10.868 7.516 1.00 97.88 176 TRP A O 1
ATOM 1357 N N . LEU A 1 177 ? -4.727 11.148 5.901 1.00 97.75 177 LEU A N 1
ATOM 1358 C CA . LEU A 1 177 ? -5.404 12.284 5.271 1.00 97.75 177 LEU A CA 1
ATOM 1359 C C . LEU A 1 177 ? -6.784 11.895 4.709 1.00 97.75 177 LEU A C 1
ATOM 1361 O O . LEU A 1 177 ? -7.765 12.630 4.860 1.00 97.75 177 LEU A O 1
ATOM 1365 N N . GLY A 1 178 ? -6.899 10.708 4.111 1.00 96.69 178 GLY A N 1
ATOM 1366 C CA . GLY A 1 178 ? -8.164 10.161 3.616 1.00 96.69 178 GLY A CA 1
ATOM 1367 C C . GLY A 1 178 ? -9.208 10.009 4.723 1.00 96.69 178 GLY A C 1
ATOM 1368 O O . GLY A 1 178 ? -10.378 10.350 4.534 1.00 96.69 178 GLY A O 1
ATOM 1369 N N . GLN A 1 179 ? -8.790 9.574 5.914 1.00 94.62 179 GLN A N 1
ATOM 1370 C CA . GLN A 1 179 ? -9.673 9.519 7.078 1.00 94.62 179 GLN A CA 1
ATOM 1371 C C . GLN A 1 179 ? -10.034 10.909 7.610 1.00 94.62 179 GLN A C 1
ATOM 1373 O O . GLN A 1 179 ? -11.202 11.154 7.920 1.00 94.62 179 GLN A O 1
ATOM 1378 N N . ALA A 1 180 ? -9.058 11.816 7.709 1.00 93.69 180 ALA A N 1
ATOM 1379 C CA . ALA A 1 180 ? -9.272 13.171 8.212 1.00 93.69 180 ALA A CA 1
ATOM 1380 C C . ALA A 1 180 ? -10.309 13.932 7.367 1.00 93.69 180 ALA A C 1
ATOM 1382 O O . ALA A 1 180 ? -11.258 14.496 7.910 1.00 93.69 180 ALA A O 1
ATOM 1383 N N . THR A 1 181 ? -10.204 13.848 6.037 1.00 94.12 181 THR A N 1
ATOM 1384 C CA . THR A 1 181 ? -11.143 14.500 5.100 1.00 94.12 181 THR A CA 1
ATOM 1385 C C . THR A 1 181 ? -12.559 13.921 5.137 1.00 94.12 181 THR A C 1
ATOM 1387 O O . THR A 1 181 ? -13.527 14.603 4.807 1.00 94.12 181 THR A O 1
ATOM 1390 N N . LYS A 1 182 ? -12.720 12.655 5.537 1.00 88.12 182 LYS A N 1
ATOM 1391 C CA . LYS A 1 182 ? -14.045 12.046 5.722 1.00 88.12 182 LYS A CA 1
ATOM 1392 C C . LYS A 1 182 ? -14.729 12.548 6.995 1.00 88.12 182 LYS A C 1
ATOM 1394 O O . LYS A 1 182 ? -15.946 12.691 7.008 1.00 88.12 182 LYS A O 1
ATOM 1399 N N . ARG A 1 183 ? -13.956 12.824 8.052 1.00 81.56 183 ARG A N 1
ATOM 1400 C CA . ARG A 1 183 ? -14.473 13.336 9.334 1.00 81.56 183 ARG A CA 1
ATOM 1401 C C . ARG A 1 183 ? -14.914 14.797 9.256 1.00 81.56 183 ARG A C 1
ATOM 1403 O O . ARG A 1 183 ? -15.820 15.179 9.981 1.00 81.56 183 ARG A O 1
ATOM 1410 N N . SER A 1 184 ? -14.302 15.592 8.380 1.00 80.06 184 SER A N 1
ATOM 1411 C CA . SER A 1 184 ? -14.634 17.010 8.198 1.00 80.06 184 SER A CA 1
ATOM 1412 C C . SER A 1 184 ? -15.854 17.266 7.307 1.00 80.06 184 SER A C 1
ATOM 1414 O O . SER A 1 184 ? -16.273 18.412 7.176 1.00 80.06 184 SER A O 1
ATOM 1416 N N . SER A 1 185 ? -16.437 16.232 6.691 1.00 75.00 185 SER A N 1
ATOM 1417 C CA . SER A 1 185 ? -17.653 16.390 5.889 1.00 75.00 185 SER A CA 1
ATOM 1418 C C . SER A 1 185 ? -18.850 16.621 6.824 1.00 75.00 185 SER A C 1
ATOM 1420 O O . SER A 1 185 ? -19.150 15.727 7.624 1.00 75.00 185 SER A O 1
ATOM 1422 N N . PRO A 1 186 ? -19.526 17.787 6.770 1.00 71.56 186 PRO A N 1
ATOM 1423 C CA . PRO A 1 186 ? -20.674 18.057 7.625 1.00 71.56 186 PRO A CA 1
ATOM 1424 C C . PRO A 1 186 ? -21.757 16.995 7.395 1.00 71.56 186 PRO A C 1
ATOM 1426 O O . PRO A 1 186 ? -21.897 16.492 6.274 1.00 71.56 186 PRO A O 1
ATOM 1429 N N . PRO A 1 187 ? -22.511 16.605 8.440 1.00 70.81 187 PRO A N 1
ATOM 1430 C CA . PRO A 1 187 ? -23.625 15.689 8.258 1.00 70.81 187 PRO A CA 1
ATOM 1431 C C . PRO A 1 187 ? -24.585 16.283 7.218 1.00 70.81 187 PRO A C 1
ATOM 1433 O O . PRO A 1 187 ? -24.787 17.500 7.226 1.00 70.81 187 PRO A O 1
ATOM 1436 N N . PRO A 1 188 ? -25.160 15.460 6.320 1.00 72.50 188 PRO A N 1
ATOM 1437 C CA . PRO A 1 188 ? -26.144 15.950 5.370 1.00 72.50 188 PRO A CA 1
ATOM 1438 C C . PRO A 1 188 ? -27.247 16.648 6.161 1.00 72.50 188 PRO A C 1
ATOM 1440 O O . PRO A 1 188 ? -27.865 16.044 7.041 1.00 72.50 188 PRO A O 1
ATOM 1443 N N . THR A 1 189 ? -27.438 17.939 5.896 1.00 74.19 189 THR A N 1
ATOM 1444 C CA . THR A 1 189 ? -28.554 18.702 6.436 1.00 74.19 189 THR A CA 1
ATOM 1445 C C . THR A 1 189 ? -29.817 17.982 5.999 1.00 74.19 189 THR A C 1
ATOM 1447 O O . THR A 1 189 ? -30.088 17.859 4.806 1.00 74.19 189 THR A O 1
ATOM 1450 N N . ALA A 1 190 ? -30.550 17.431 6.966 1.00 67.56 190 ALA A N 1
ATOM 1451 C CA . ALA A 1 190 ? -31.838 16.821 6.700 1.00 67.56 190 ALA A CA 1
ATOM 1452 C C . ALA A 1 190 ? -32.747 17.918 6.140 1.00 67.56 190 ALA A C 1
ATOM 1454 O O . ALA A 1 190 ? -33.195 18.794 6.881 1.00 67.56 190 ALA A O 1
ATOM 1455 N N . VAL A 1 191 ? -32.949 17.904 4.823 1.00 69.19 191 VAL A N 1
ATOM 1456 C CA . VAL A 1 191 ? -33.986 18.699 4.175 1.00 69.19 191 VAL A CA 1
ATOM 1457 C C . VAL A 1 191 ? -35.299 18.122 4.691 1.00 69.19 191 VAL A C 1
ATOM 1459 O O . VAL A 1 191 ? -35.621 16.968 4.405 1.00 69.19 191 VAL A O 1
ATOM 1462 N N . ARG A 1 192 ? -35.945 18.878 5.579 1.00 66.88 192 ARG A N 1
ATOM 1463 C CA . ARG A 1 192 ? -37.277 18.584 6.106 1.00 66.88 192 ARG A CA 1
ATOM 1464 C C . ARG A 1 192 ? -38.336 18.954 5.085 1.00 66.88 192 ARG A C 1
ATOM 1466 O O . ARG A 1 192 ? -38.123 19.971 4.388 1.00 66.88 192 ARG A O 1
#

Sequence (192 aa):
MRPQDWRQGMENEAASVEDAEWAEDTRQTAQVLRRRSQLLGFLLALGCALTFSTLLLLLEVLGSRVGMHVDQNAVGMFIRNHTLPYLASLLALVFLLGFGLGRAGVVPWLAALAFLLLPVLSVIVGTLVYVPSTVEFDSSLGVMPPVTIDLATVLWNVWMIPEAVLVATFAFLGAWLGQATKRSSPPPTAVR

Organism: NCBI:txid200253

Secondary structure (DSSP, 8-state):
--HHHHHHHHHHHHHH---HHHHHHHHHHHHHHHHHHHHHHHHHHHHHHHHHHHHHHHHHHHHHHHGGGTTTSHHHHHHHH-HHHHHHHHHHHHHHHHHHHHHHT--HHHHHHHHHTHHHHHHHHHHHS---EEE----TT--PPPEEE-HHHHH--TTHHHHHHHHHHHHHHHHHHHHHHHHTSPPP----

Foldseek 3Di:
DDPVVVLVVLQVVLVVDPPPVSVVVSVVVSVVVVVVVQVVLLVVLLVVLLVLLLVVVVCVLVCLVVVLVLVPDPVSVCCVVPVPVVLVVSLVVLLQSLLVSLLVVHQLLSNLVSLLCSLVSNLVVLVVDDDQRFNDDPPPPDDDDGDRDRPSVVSPDPCNNVSSNSSSVSSSNSSVVSNVVNVPDDDPDPPD

Radius of gyration: 23.67 Å; chains: 1; bounding box: 72×36×64 Å

pLDDT: mean 80.12, std 14.89, range [46.38, 98.38]